Protein AF-A0A3A2ZQR2-F1 (afdb_monomer_lite)

Structure (mmCIF, N/CA/C/O backbone):
data_AF-A0A3A2ZQR2-F1
#
_entry.id   AF-A0A3A2ZQR2-F1
#
loop_
_atom_site.group_PDB
_atom_site.id
_atom_site.type_symbol
_atom_site.label_atom_id
_atom_site.label_alt_id
_atom_site.label_comp_id
_atom_site.label_asym_id
_atom_site.label_entity_id
_atom_site.label_seq_id
_atom_site.pdbx_PDB_ins_code
_atom_site.Cartn_x
_atom_site.Cartn_y
_atom_site.Cartn_z
_atom_site.occupancy
_atom_site.B_iso_or_equiv
_atom_site.auth_seq_id
_atom_site.auth_comp_id
_atom_site.auth_asym_id
_atom_site.auth_atom_id
_atom_site.pdbx_PDB_model_num
ATOM 1 N N . MET A 1 1 ? 90.011 0.267 -28.260 1.00 42.53 1 MET A N 1
ATOM 2 C CA . MET A 1 1 ? 89.488 1.631 -28.027 1.00 42.53 1 MET A CA 1
ATOM 3 C C . MET A 1 1 ? 88.584 1.974 -29.198 1.00 42.53 1 MET A C 1
ATOM 5 O O . MET A 1 1 ? 89.088 2.133 -30.299 1.00 42.53 1 MET A O 1
ATOM 9 N N . GLY A 1 2 ? 87.268 1.909 -28.986 1.00 39.66 2 GLY A N 1
ATOM 10 C CA . GLY A 1 2 ? 86.255 1.976 -30.043 1.00 39.66 2 GLY A CA 1
ATOM 11 C C . GLY A 1 2 ? 85.813 3.405 -30.356 1.00 39.66 2 GLY A C 1
ATOM 12 O O . GLY A 1 2 ? 85.573 4.205 -29.456 1.00 39.66 2 GLY A O 1
ATOM 13 N N . THR A 1 3 ? 85.717 3.701 -31.646 1.00 39.09 3 THR A N 1
ATOM 14 C CA . THR A 1 3 ? 85.244 4.950 -32.246 1.00 39.09 3 THR A CA 1
ATOM 15 C C . THR A 1 3 ? 83.715 5.020 -32.184 1.00 39.09 3 THR A C 1
ATOM 17 O O . THR A 1 3 ? 83.028 4.186 -32.766 1.00 39.09 3 THR A O 1
ATOM 20 N N . ILE A 1 4 ? 83.170 6.022 -31.489 1.00 42.59 4 ILE A N 1
ATOM 21 C CA . ILE A 1 4 ? 81.726 6.298 -31.430 1.00 42.59 4 ILE A CA 1
ATOM 22 C C . ILE A 1 4 ? 81.349 7.170 -32.634 1.00 42.59 4 ILE A C 1
ATOM 24 O O . ILE A 1 4 ? 81.718 8.344 -32.703 1.00 42.59 4 ILE A O 1
ATOM 28 N N . GLN A 1 5 ? 80.611 6.596 -33.586 1.00 44.62 5 GLN A N 1
ATOM 29 C CA . GLN A 1 5 ? 79.949 7.335 -34.661 1.00 44.62 5 GLN A CA 1
ATOM 30 C C . GLN A 1 5 ? 78.761 8.125 -34.092 1.00 44.62 5 GLN A C 1
ATOM 32 O O . GLN A 1 5 ? 77.849 7.562 -33.489 1.00 44.62 5 GLN A O 1
ATOM 37 N N . LYS A 1 6 ? 78.765 9.447 -34.294 1.00 42.38 6 LYS A N 1
ATOM 38 C CA . LYS A 1 6 ? 77.613 10.318 -34.036 1.00 42.38 6 LYS A CA 1
ATOM 39 C C . LYS A 1 6 ? 76.599 10.145 -35.170 1.00 42.38 6 LYS A C 1
ATOM 41 O O . LYS A 1 6 ? 76.825 10.630 -36.274 1.00 42.38 6 LYS A O 1
ATOM 46 N N . ASN A 1 7 ? 75.484 9.477 -34.885 1.00 41.28 7 ASN A N 1
ATOM 47 C CA . ASN A 1 7 ? 74.307 9.466 -35.752 1.00 41.28 7 ASN A CA 1
ATOM 48 C C . ASN A 1 7 ? 73.599 10.827 -35.673 1.00 41.28 7 ASN A C 1
ATOM 50 O O . ASN A 1 7 ? 72.905 11.116 -34.701 1.00 41.28 7 ASN A O 1
ATOM 54 N N . ASN A 1 8 ? 73.758 11.647 -36.712 1.00 45.03 8 ASN A N 1
ATOM 55 C CA . ASN A 1 8 ? 72.849 12.750 -37.014 1.00 45.03 8 ASN A CA 1
ATOM 56 C C . ASN A 1 8 ? 71.638 12.175 -37.762 1.00 45.03 8 ASN A C 1
ATOM 58 O O . ASN A 1 8 ? 71.732 11.897 -38.956 1.00 45.03 8 ASN A O 1
ATOM 62 N N . GLN A 1 9 ? 70.505 12.007 -37.077 1.00 44.41 9 GLN A N 1
ATOM 63 C CA . GLN A 1 9 ? 69.200 11.890 -37.734 1.00 44.41 9 GLN A CA 1
ATOM 64 C C . GLN A 1 9 ? 68.454 13.233 -37.651 1.00 44.41 9 GLN A C 1
ATOM 66 O O . GLN A 1 9 ? 68.530 13.900 -36.617 1.00 44.41 9 GLN A O 1
ATOM 71 N N . PRO A 1 10 ? 67.757 13.651 -38.723 1.00 43.09 10 PRO A N 1
ATOM 72 C CA . PRO A 1 10 ? 67.093 14.946 -38.795 1.00 43.09 10 PRO A CA 1
ATOM 73 C C . PRO A 1 10 ? 65.812 14.991 -37.951 1.00 43.09 10 PRO A C 1
ATOM 75 O O . PRO A 1 10 ? 65.065 14.022 -37.826 1.00 43.09 10 PRO A O 1
ATOM 78 N N . TYR A 1 11 ? 65.556 16.171 -37.395 1.00 40.41 11 TYR A N 1
ATOM 79 C CA . TYR A 1 11 ? 64.471 16.515 -36.479 1.00 40.41 11 TYR A CA 1
ATOM 80 C C . TYR A 1 11 ? 63.107 16.698 -37.181 1.00 40.41 11 TYR A C 1
ATOM 82 O O . TYR A 1 11 ? 62.387 17.644 -36.880 1.00 40.41 11 TYR A O 1
ATOM 90 N N . GLU A 1 12 ? 62.718 15.803 -38.094 1.00 44.50 12 GLU A N 1
ATOM 91 C CA . GLU A 1 12 ? 61.464 15.926 -38.872 1.00 44.50 12 GLU A CA 1
ATOM 92 C C . GLU A 1 12 ? 60.493 14.742 -38.711 1.00 44.50 12 GLU A C 1
ATOM 94 O O . GLU A 1 12 ? 59.732 14.407 -39.611 1.00 44.50 12 GLU A O 1
ATOM 99 N N . ALA A 1 13 ? 60.458 14.101 -37.540 1.00 45.84 13 ALA A N 1
ATOM 100 C CA . ALA A 1 13 ? 59.530 12.987 -37.287 1.00 45.84 13 ALA A CA 1
ATOM 101 C C . ALA A 1 13 ? 58.712 13.121 -35.988 1.00 45.84 13 ALA A C 1
ATOM 103 O O . ALA A 1 13 ? 58.392 12.122 -35.343 1.00 45.84 13 ALA A O 1
ATOM 104 N N . ARG A 1 14 ? 58.357 14.348 -35.572 1.00 44.03 14 ARG A N 1
ATOM 105 C CA . ARG A 1 14 ? 57.546 14.584 -34.353 1.00 44.03 14 ARG A CA 1
ATOM 106 C C . ARG A 1 14 ? 56.311 15.480 -34.503 1.00 44.03 14 ARG A C 1
ATOM 108 O O . ARG A 1 14 ? 55.767 15.905 -33.494 1.00 44.03 14 ARG A O 1
ATOM 115 N N . PHE A 1 15 ? 55.795 15.680 -35.718 1.00 43.12 15 PHE A N 1
ATOM 116 C CA . PHE A 1 15 ? 54.515 16.387 -35.923 1.00 43.12 15 PHE A CA 1
ATOM 117 C C . PHE A 1 15 ? 53.421 15.578 -36.643 1.00 43.12 15 PHE A C 1
ATOM 119 O O . PHE A 1 15 ? 52.370 16.116 -36.962 1.00 43.12 15 PHE A O 1
ATOM 126 N N . ALA A 1 16 ? 53.589 14.264 -36.819 1.00 43.34 16 ALA A N 1
ATOM 127 C CA . ALA A 1 16 ? 52.567 13.404 -37.436 1.00 43.34 16 ALA A CA 1
ATOM 128 C C . ALA A 1 16 ? 51.580 12.760 -36.436 1.00 43.34 16 ALA A C 1
ATOM 130 O O . ALA A 1 16 ? 50.915 11.778 -36.753 1.00 43.34 16 ALA A O 1
ATOM 131 N N . ARG A 1 17 ? 51.477 13.277 -35.208 1.00 49.81 17 ARG A N 1
ATOM 132 C CA . ARG A 1 17 ? 50.458 12.855 -34.237 1.00 49.81 17 ARG A CA 1
ATOM 133 C C . ARG A 1 17 ? 49.976 14.072 -33.468 1.00 49.81 17 ARG A C 1
ATOM 135 O O . ARG A 1 17 ? 50.559 14.380 -32.441 1.00 49.81 17 ARG A O 1
ATOM 142 N N . LEU A 1 18 ? 48.980 14.768 -34.017 1.00 51.19 18 LEU A N 1
ATOM 143 C CA . LEU A 1 18 ? 47.931 15.559 -33.338 1.00 51.19 18 LEU A CA 1
ATOM 144 C C . LEU A 1 18 ? 47.296 16.533 -34.344 1.00 51.19 18 LEU A C 1
ATOM 146 O O . LEU A 1 18 ? 47.368 17.748 -34.227 1.00 51.19 18 LEU A O 1
ATOM 150 N N . SER A 1 19 ? 46.668 15.973 -35.369 1.00 47.69 19 SER A N 1
ATOM 151 C CA . SER A 1 19 ? 45.710 16.685 -36.209 1.00 47.69 19 SER A CA 1
ATOM 152 C C . SER A 1 19 ? 44.743 15.635 -36.733 1.00 47.69 19 SER A C 1
ATOM 154 O O . SER A 1 19 ? 44.824 15.226 -37.890 1.00 47.69 19 SER A O 1
ATOM 156 N N . LYS A 1 20 ? 43.846 15.145 -35.865 1.00 51.12 20 LYS A N 1
ATOM 157 C CA . LYS A 1 20 ? 42.602 14.585 -36.401 1.00 51.12 20 LYS A CA 1
ATOM 158 C C . LYS A 1 20 ? 41.949 15.722 -37.189 1.00 51.12 20 LYS A C 1
ATOM 160 O O . LYS A 1 20 ? 41.825 16.818 -36.629 1.00 51.12 20 LYS A O 1
ATOM 165 N N . PRO A 1 21 ? 41.640 15.535 -38.479 1.00 48.31 21 PRO A N 1
ATOM 166 C CA . PRO A 1 21 ? 41.148 16.619 -39.304 1.00 48.31 21 PRO A CA 1
ATOM 167 C C . PRO A 1 21 ? 39.854 17.148 -38.682 1.00 48.31 21 PRO A C 1
ATOM 169 O O . PRO A 1 21 ? 38.983 16.389 -38.265 1.00 48.31 21 PRO A O 1
ATOM 172 N N . ARG A 1 22 ? 39.743 18.475 -38.586 1.00 52.16 22 ARG A N 1
ATOM 173 C CA . ARG A 1 22 ? 38.603 19.218 -38.016 1.00 52.16 22 ARG A CA 1
ATOM 174 C C . ARG A 1 22 ? 37.235 18.743 -38.548 1.00 52.16 22 ARG A C 1
ATOM 176 O O . ARG A 1 22 ? 36.228 18.897 -37.867 1.00 52.16 22 ARG A O 1
ATOM 183 N N . THR A 1 23 ? 37.220 18.121 -39.725 1.00 52.50 23 THR A N 1
ATOM 184 C CA . THR A 1 23 ? 36.068 17.487 -40.375 1.00 52.50 23 THR A CA 1
ATOM 185 C C . THR A 1 23 ? 35.617 16.172 -39.724 1.00 52.50 23 THR A C 1
ATOM 187 O O . THR A 1 23 ? 34.417 15.926 -39.658 1.00 52.50 23 THR A O 1
ATOM 190 N N . GLU A 1 24 ? 36.514 15.341 -39.185 1.00 54.28 24 GLU A N 1
ATOM 191 C CA . GLU A 1 24 ? 36.146 14.114 -38.445 1.00 54.28 24 GLU A CA 1
ATOM 192 C C . GLU A 1 24 ? 35.501 14.439 -37.092 1.00 54.28 24 GLU A C 1
ATOM 194 O O . GLU A 1 24 ? 34.566 13.772 -36.660 1.00 54.28 24 GLU A O 1
ATOM 199 N N . ILE A 1 25 ? 35.961 15.508 -36.435 1.00 58.19 25 ILE A N 1
ATOM 200 C CA . ILE A 1 25 ? 35.372 15.982 -35.176 1.00 58.19 25 ILE A CA 1
ATOM 201 C C . ILE A 1 25 ? 33.986 16.593 -35.439 1.00 58.19 25 ILE A C 1
ATOM 203 O O . ILE A 1 25 ? 33.036 16.272 -34.732 1.00 58.19 25 ILE A O 1
ATOM 207 N N . GLN A 1 26 ? 33.838 17.395 -36.501 1.00 55.84 26 GLN A N 1
ATOM 208 C CA . GLN A 1 26 ? 32.541 17.963 -36.893 1.00 55.84 26 GLN A CA 1
ATOM 209 C C . GLN A 1 26 ? 31.517 16.909 -37.328 1.00 55.84 26 GLN A C 1
ATOM 211 O O . GLN A 1 26 ? 30.343 17.030 -36.991 1.00 55.84 26 GLN A O 1
ATOM 216 N N . THR A 1 27 ? 31.934 15.874 -38.060 1.00 62.31 27 THR A N 1
ATOM 217 C CA . THR A 1 27 ? 31.031 14.788 -38.484 1.00 62.31 27 THR A CA 1
ATOM 218 C C . THR A 1 27 ? 30.617 13.899 -37.313 1.00 62.31 27 THR A C 1
ATOM 220 O O . THR A 1 27 ? 29.453 13.517 -37.228 1.00 62.31 27 THR A O 1
ATOM 223 N N . PHE A 1 28 ? 31.517 13.635 -36.361 1.00 63.53 28 PHE A N 1
ATOM 224 C CA . PHE A 1 28 ? 31.184 12.913 -35.132 1.00 63.53 28 PHE A CA 1
ATOM 225 C C . PHE A 1 28 ? 30.202 13.691 -34.240 1.00 63.53 28 PHE A C 1
ATOM 227 O O . PHE A 1 28 ? 29.231 13.120 -33.744 1.00 63.53 28 PHE A O 1
ATOM 234 N N . GLU A 1 29 ? 30.416 14.998 -34.060 1.00 64.62 29 GLU A N 1
ATOM 235 C CA . GLU A 1 29 ? 29.492 15.856 -33.309 1.00 64.62 29 GLU A CA 1
ATOM 236 C C . GLU A 1 29 ? 28.127 15.971 -33.996 1.00 64.62 29 GLU A C 1
ATOM 238 O O . GLU A 1 29 ? 27.101 15.875 -33.325 1.00 64.62 29 GLU A O 1
ATOM 243 N N . TYR A 1 30 ? 28.096 16.097 -35.324 1.00 70.00 30 TYR A N 1
ATOM 244 C CA . TYR A 1 30 ? 26.855 16.138 -36.096 1.00 70.00 30 TYR A CA 1
ATOM 245 C C . TYR A 1 30 ? 26.063 14.827 -36.001 1.00 70.00 30 TYR A C 1
ATOM 247 O O . TYR A 1 30 ? 24.870 14.857 -35.701 1.00 70.00 30 TYR A O 1
ATOM 255 N N . ASN A 1 31 ? 26.725 13.677 -36.167 1.00 70.88 31 ASN A N 1
ATOM 256 C CA . ASN A 1 31 ? 26.079 12.368 -36.041 1.00 70.88 31 ASN A CA 1
ATOM 257 C C . ASN A 1 31 ? 25.501 12.175 -34.634 1.00 70.88 31 ASN A C 1
ATOM 259 O O . ASN A 1 31 ? 24.329 11.831 -34.494 1.00 70.88 31 ASN A O 1
ATOM 263 N N . ARG A 1 32 ? 26.263 12.518 -33.589 1.00 74.06 32 ARG A N 1
ATOM 264 C CA . ARG A 1 32 ? 25.797 12.440 -32.198 1.00 74.06 32 ARG A CA 1
ATOM 265 C C . ARG A 1 32 ? 24.601 13.356 -31.921 1.00 74.06 32 ARG A C 1
ATOM 267 O O . ARG A 1 32 ? 23.683 12.963 -31.206 1.00 74.06 32 ARG A O 1
ATOM 274 N N . LEU A 1 33 ? 24.599 14.574 -32.464 1.00 77.88 33 LEU A N 1
ATOM 275 C CA . LEU A 1 33 ? 23.4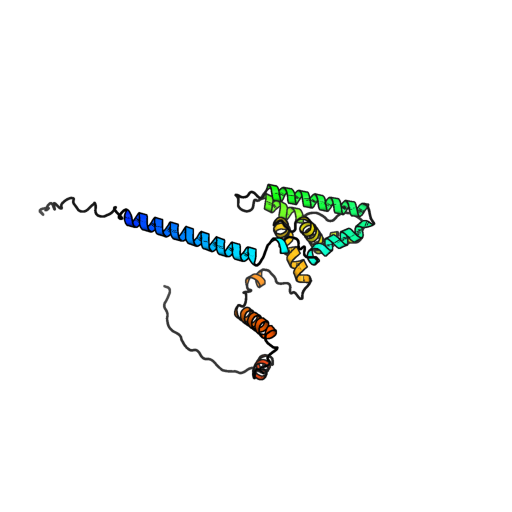66 15.494 -32.329 1.00 77.88 33 LEU A CA 1
ATOM 276 C C . LEU A 1 33 ? 22.229 14.969 -33.068 1.00 77.88 33 LEU A C 1
ATOM 278 O O . LEU A 1 33 ? 21.137 15.013 -32.505 1.00 77.88 33 LEU A O 1
ATOM 282 N N . SER A 1 34 ? 22.404 14.401 -34.266 1.00 75.31 34 SER A N 1
ATOM 283 C CA . SER A 1 34 ? 21.308 13.798 -35.032 1.00 75.31 34 SER A CA 1
ATOM 284 C C . SER A 1 34 ? 20.714 12.567 -34.335 1.00 75.31 34 SER A C 1
ATOM 286 O O . SER A 1 34 ? 19.497 12.423 -34.279 1.00 75.31 34 SER A O 1
ATOM 288 N N . GLU A 1 35 ? 21.540 11.727 -33.706 1.00 83.50 35 GLU A N 1
ATOM 289 C CA . GLU A 1 35 ? 21.082 10.584 -32.909 1.00 83.50 35 GLU A CA 1
ATOM 290 C C . GLU A 1 35 ? 20.286 11.032 -31.678 1.00 83.50 35 GLU A C 1
ATOM 292 O O . GLU A 1 35 ? 19.243 10.454 -31.376 1.00 83.50 35 GLU A O 1
ATOM 297 N N . ILE A 1 36 ? 20.735 12.083 -30.980 1.00 88.81 36 ILE A N 1
ATOM 298 C CA . ILE A 1 36 ? 20.008 12.652 -29.833 1.00 88.81 36 ILE A CA 1
ATOM 299 C C . ILE A 1 36 ? 18.666 13.235 -30.279 1.00 88.81 36 ILE A C 1
ATOM 301 O O . ILE A 1 36 ? 17.659 13.061 -29.584 1.00 88.81 36 ILE A O 1
ATOM 305 N N . GLU A 1 37 ? 18.637 13.924 -31.418 1.00 90.31 37 GLU A N 1
ATOM 306 C CA . GLU A 1 37 ? 17.421 14.521 -31.960 1.00 90.31 37 GLU A CA 1
ATOM 307 C C . GLU A 1 37 ? 16.409 13.444 -32.366 1.00 90.31 37 GLU A C 1
ATOM 309 O O . GLU A 1 37 ? 15.276 13.468 -31.878 1.00 90.31 37 GLU A O 1
ATOM 314 N N . VAL A 1 38 ? 16.833 12.451 -33.153 1.00 90.62 38 VAL A N 1
ATOM 315 C CA . VAL A 1 38 ? 15.990 11.315 -33.558 1.00 90.62 38 VAL A CA 1
ATOM 316 C C . VAL A 1 38 ? 15.507 10.539 -32.332 1.00 90.62 38 VAL A C 1
ATOM 318 O O . VAL A 1 38 ? 14.308 10.310 -32.187 1.00 90.62 38 VAL A O 1
ATOM 321 N N . ALA A 1 39 ? 16.390 10.205 -31.386 1.00 90.69 39 ALA A N 1
ATOM 322 C CA . ALA A 1 39 ? 15.996 9.499 -30.166 1.00 90.69 39 ALA A CA 1
ATOM 323 C C . ALA A 1 39 ? 14.989 10.303 -29.325 1.00 90.69 39 ALA A C 1
ATOM 325 O O . ALA A 1 39 ? 14.056 9.737 -28.750 1.00 90.69 39 ALA A O 1
ATOM 326 N N . THR A 1 40 ? 15.142 11.628 -29.257 1.00 91.56 40 THR A N 1
ATOM 327 C CA . THR A 1 40 ? 14.209 12.503 -28.534 1.00 91.56 40 THR A CA 1
ATOM 328 C C . THR A 1 40 ? 12.848 12.559 -29.223 1.00 91.56 40 THR A C 1
ATOM 330 O O . THR A 1 40 ? 11.823 12.507 -28.533 1.00 91.56 40 THR A O 1
ATOM 333 N N . GLN A 1 41 ? 12.830 12.633 -30.556 1.00 92.75 41 GLN A N 1
ATOM 334 C CA . GLN A 1 41 ? 11.610 12.625 -31.362 1.00 92.75 41 GLN A CA 1
ATOM 335 C C . GLN A 1 41 ? 10.865 11.293 -31.231 1.00 92.75 41 GLN A C 1
ATOM 337 O O . GLN A 1 41 ? 9.684 11.300 -30.882 1.00 92.75 41 GLN A O 1
ATOM 342 N N . GLU A 1 42 ? 11.555 10.164 -31.401 1.00 94.31 42 GLU A N 1
ATOM 343 C CA . GLU A 1 42 ? 10.970 8.826 -31.254 1.00 94.31 42 GLU A CA 1
ATOM 344 C C . GLU A 1 42 ? 10.440 8.597 -29.836 1.00 94.31 42 GLU A C 1
ATOM 346 O O . GLU A 1 42 ? 9.300 8.163 -29.649 1.00 94.31 42 GLU A O 1
ATOM 351 N N . ARG A 1 43 ? 11.203 8.995 -28.807 1.00 93.38 43 ARG A N 1
ATOM 352 C CA . ARG A 1 43 ? 10.729 8.964 -27.416 1.00 93.38 43 ARG A CA 1
ATOM 353 C C . ARG A 1 43 ? 9.434 9.755 -27.257 1.00 93.38 43 ARG A C 1
ATOM 355 O O . ARG A 1 43 ? 8.497 9.279 -26.618 1.00 93.38 43 ARG A O 1
ATOM 362 N N . HIS A 1 44 ? 9.370 10.964 -27.811 1.00 95.19 44 HIS A N 1
ATOM 363 C CA . HIS A 1 44 ? 8.175 11.796 -27.712 1.00 95.19 44 HIS A CA 1
ATOM 364 C C . HIS A 1 44 ? 6.987 11.186 -28.471 1.00 95.19 44 HIS A C 1
ATOM 366 O O . HIS A 1 44 ? 5.867 11.193 -27.956 1.00 95.19 44 HIS A O 1
ATOM 372 N N . ALA A 1 45 ? 7.223 10.605 -29.649 1.00 94.69 45 ALA A N 1
ATOM 373 C CA . ALA A 1 45 ? 6.205 9.917 -30.436 1.00 94.69 45 ALA A CA 1
ATOM 374 C C . ALA A 1 45 ? 5.617 8.716 -29.677 1.00 94.69 45 ALA A C 1
ATOM 376 O O . ALA A 1 45 ? 4.392 8.587 -29.581 1.00 94.69 45 ALA A O 1
ATOM 377 N N . VAL A 1 46 ? 6.472 7.889 -29.068 1.00 93.94 46 VAL A N 1
ATOM 378 C CA . VAL A 1 46 ? 6.051 6.753 -28.234 1.00 93.94 46 VAL A CA 1
ATOM 379 C C . VAL A 1 46 ? 5.261 7.226 -27.014 1.00 93.94 46 VAL A C 1
ATOM 381 O O . VAL A 1 46 ? 4.178 6.700 -26.764 1.00 93.94 46 VAL A O 1
ATOM 384 N N . LEU A 1 47 ? 5.736 8.246 -26.289 1.00 91.75 47 LEU A N 1
ATOM 385 C CA . LEU A 1 47 ? 5.022 8.796 -25.127 1.00 91.75 47 LEU A CA 1
ATOM 386 C C . LEU A 1 47 ? 3.641 9.338 -25.506 1.00 91.75 47 LEU A C 1
ATOM 388 O O . LEU A 1 47 ? 2.659 9.067 -24.819 1.00 91.75 47 LEU A O 1
ATOM 392 N N . LYS A 1 48 ? 3.540 10.050 -26.632 1.00 92.88 48 LYS A N 1
ATOM 393 C CA . LYS A 1 48 ? 2.263 10.569 -27.132 1.00 92.88 48 LYS A CA 1
ATOM 394 C C . LYS A 1 48 ? 1.308 9.443 -27.534 1.00 92.88 48 LYS A C 1
ATOM 396 O O . LYS A 1 48 ? 0.108 9.549 -27.292 1.00 92.88 48 LYS A O 1
ATOM 401 N N . LYS A 1 49 ? 1.823 8.364 -28.133 1.00 93.12 49 LYS A N 1
ATOM 402 C CA . LYS A 1 49 ? 1.031 7.172 -28.471 1.00 93.12 49 LYS A CA 1
ATOM 403 C C .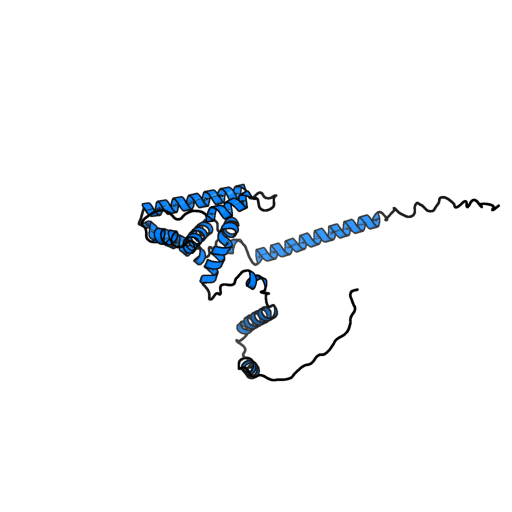 LYS A 1 49 ? 0.539 6.451 -27.214 1.00 93.12 49 LYS A C 1
ATOM 405 O O . LYS A 1 49 ? -0.621 6.054 -27.177 1.00 93.12 49 LYS A O 1
ATOM 410 N N . LEU A 1 50 ? 1.389 6.320 -26.195 1.00 90.25 50 LEU A N 1
ATOM 411 C CA . LEU A 1 50 ? 1.017 5.733 -24.906 1.00 90.25 50 LEU A CA 1
ATOM 412 C C . LEU A 1 50 ? -0.077 6.546 -24.215 1.00 90.25 50 LEU A C 1
ATOM 414 O O . LEU A 1 50 ? -1.102 5.971 -23.874 1.00 90.25 50 LEU A O 1
ATOM 418 N N . GLU A 1 51 ? 0.085 7.864 -24.087 1.00 89.44 51 GLU A N 1
ATOM 419 C CA . GLU A 1 51 ? -0.929 8.724 -23.455 1.00 89.44 51 GLU A CA 1
ATOM 420 C C . GLU A 1 51 ? -2.252 8.722 -24.234 1.00 89.44 51 GLU A C 1
ATOM 422 O O . GLU A 1 51 ? -3.324 8.768 -23.644 1.00 89.44 51 GLU A O 1
ATOM 427 N N . LYS A 1 52 ? -2.200 8.621 -25.570 1.00 90.38 52 LYS A N 1
ATOM 428 C CA . LYS A 1 52 ? -3.407 8.492 -26.396 1.00 90.38 52 LYS A CA 1
ATOM 429 C C . LYS A 1 52 ? -4.143 7.170 -26.151 1.00 90.38 52 LYS A C 1
ATOM 431 O O . LYS A 1 52 ? -5.369 7.167 -26.139 1.00 90.38 52 LYS A O 1
ATOM 436 N N . ASN A 1 53 ? -3.412 6.062 -26.026 1.00 89.62 53 ASN A N 1
ATOM 437 C CA . ASN A 1 53 ? -3.997 4.728 -25.859 1.00 89.62 53 ASN A CA 1
ATOM 438 C C . ASN A 1 53 ? -4.410 4.439 -24.409 1.00 89.62 53 ASN A C 1
ATOM 440 O O . ASN A 1 53 ? -5.318 3.649 -24.181 1.00 89.62 53 ASN A O 1
ATOM 444 N N . PHE A 1 54 ? -3.733 5.063 -23.446 1.00 84.62 54 PHE A N 1
ATOM 445 C CA . PHE A 1 54 ? -3.941 4.878 -22.014 1.00 84.62 54 PHE A CA 1
ATOM 446 C C . PHE A 1 54 ? -3.999 6.249 -21.332 1.00 84.62 54 PHE A C 1
ATOM 448 O O . PHE A 1 54 ? -3.075 6.611 -20.596 1.00 84.62 54 PHE A O 1
ATOM 455 N N . PRO A 1 55 ? -5.053 7.041 -21.598 1.00 82.06 55 PRO A N 1
ATOM 456 C CA . PRO A 1 55 ? -5.166 8.383 -21.051 1.00 82.06 55 PRO A CA 1
ATOM 457 C C . PRO A 1 55 ? -5.191 8.313 -19.529 1.00 82.06 55 PRO A C 1
ATOM 459 O O . PRO A 1 55 ? -6.074 7.689 -18.931 1.00 82.06 55 PRO A O 1
ATOM 462 N N . GLN A 1 56 ? -4.252 9.000 -18.877 1.00 71.19 56 GLN A N 1
ATOM 463 C CA . GLN A 1 56 ? -4.177 8.971 -17.414 1.00 71.19 56 GLN A CA 1
ATOM 464 C C . GLN A 1 56 ? -5.484 9.466 -16.796 1.00 71.19 56 GLN A C 1
ATOM 466 O O . GLN A 1 56 ? -5.928 8.939 -15.786 1.00 71.19 56 GLN A O 1
ATOM 471 N N . THR A 1 57 ? -6.152 10.427 -17.436 1.00 70.88 57 THR A N 1
ATOM 472 C CA . THR A 1 57 ? -7.403 11.023 -16.944 1.00 70.88 57 THR A CA 1
ATOM 473 C C . THR A 1 57 ? -8.538 10.024 -16.679 1.00 70.88 57 THR A C 1
ATOM 475 O O . THR A 1 57 ? -9.326 10.265 -15.762 1.00 70.88 57 THR A O 1
ATOM 478 N N . GLU A 1 58 ? -8.594 8.897 -17.397 1.00 69.00 58 GLU A N 1
ATOM 479 C CA . GLU A 1 58 ? -9.632 7.871 -17.214 1.00 69.00 58 GLU A CA 1
ATOM 480 C C . GLU A 1 58 ? -9.356 6.989 -15.987 1.00 69.00 58 GLU A C 1
ATOM 482 O O . GLU A 1 58 ? -10.259 6.726 -15.192 1.00 69.00 58 GLU A O 1
ATOM 487 N N . SER A 1 59 ? -8.097 6.607 -15.751 1.00 66.50 59 SER A N 1
ATOM 488 C CA . SER A 1 59 ? -7.716 5.798 -14.582 1.00 66.50 59 SER A CA 1
ATOM 489 C C . SER A 1 59 ? -7.509 6.634 -13.311 1.00 66.50 59 SER A C 1
ATOM 491 O O . SER A 1 59 ? -7.733 6.154 -12.198 1.00 66.50 59 SER A O 1
ATOM 493 N N . HIS A 1 60 ? -7.156 7.915 -13.454 1.00 66.19 60 HIS A N 1
ATOM 494 C CA . HIS A 1 60 ? -6.712 8.807 -12.375 1.00 66.19 60 HIS A CA 1
ATOM 495 C C . HIS A 1 60 ? -7.808 9.188 -11.360 1.00 66.19 60 HIS A C 1
ATOM 497 O O . HIS A 1 60 ? -7.508 9.693 -10.267 1.00 66.19 60 HIS A O 1
ATOM 503 N N . ASN A 1 61 ? -9.080 8.951 -11.694 1.00 70.38 61 ASN A N 1
ATOM 504 C CA . ASN A 1 61 ? -10.222 9.121 -10.786 1.00 70.38 61 ASN A CA 1
ATOM 505 C C . ASN A 1 61 ? -10.748 7.795 -10.210 1.00 70.38 61 ASN A C 1
ATOM 507 O O . ASN A 1 61 ? -11.573 7.827 -9.297 1.00 70.38 61 ASN A O 1
ATOM 511 N N . SER A 1 62 ? -10.289 6.649 -10.718 1.00 85.00 62 SER A N 1
ATOM 512 C CA . SER A 1 62 ? -10.731 5.349 -10.221 1.00 85.00 62 SER A CA 1
ATOM 513 C C . SER A 1 62 ? -10.034 5.029 -8.896 1.00 85.00 62 SER A C 1
ATOM 515 O O . SER A 1 62 ? -8.812 5.092 -8.774 1.00 85.00 62 SER A O 1
ATOM 517 N N . ILE A 1 63 ? -10.829 4.739 -7.871 1.00 90.44 63 ILE A N 1
ATOM 518 C CA . ILE A 1 63 ? -10.345 4.270 -6.573 1.00 90.44 63 ILE A CA 1
ATOM 519 C C . ILE A 1 63 ? -10.733 2.804 -6.478 1.00 90.44 63 ILE A C 1
ATOM 521 O O . ILE A 1 63 ? -11.910 2.484 -6.629 1.00 90.44 63 ILE A O 1
ATOM 525 N N . ASP A 1 64 ? -9.773 1.929 -6.185 1.00 92.56 64 ASP A N 1
ATOM 526 C CA . ASP A 1 64 ? -10.076 0.517 -5.968 1.00 92.56 64 ASP A CA 1
ATOM 527 C C . ASP A 1 64 ? -10.947 0.351 -4.713 1.00 92.56 64 ASP A C 1
ATOM 529 O O . ASP A 1 64 ? -10.521 0.643 -3.587 1.00 92.56 64 ASP A O 1
A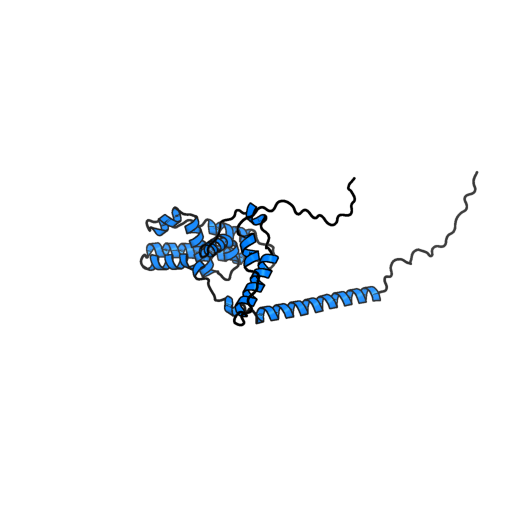TOM 533 N N . GLU A 1 65 ? -12.182 -0.112 -4.912 1.00 93.06 65 GLU A N 1
ATOM 534 C CA . GLU A 1 65 ? -13.168 -0.290 -3.847 1.00 93.06 65 GLU A CA 1
ATOM 535 C C . GLU A 1 65 ? -12.702 -1.277 -2.773 1.00 93.06 65 GLU A C 1
ATOM 537 O O . GLU A 1 65 ? -12.980 -1.071 -1.586 1.00 93.06 65 GLU A O 1
ATOM 542 N N . HIS A 1 66 ? -11.943 -2.307 -3.156 1.00 92.81 66 HIS A N 1
ATOM 543 C CA . HIS A 1 66 ? -11.433 -3.303 -2.218 1.00 92.81 66 HIS A CA 1
ATOM 544 C C . HIS A 1 66 ? -10.399 -2.698 -1.270 1.00 92.81 66 HIS A C 1
ATOM 546 O O . HIS A 1 66 ? -10.375 -3.036 -0.085 1.00 92.81 66 HIS A O 1
ATOM 552 N N . LEU A 1 67 ? -9.589 -1.755 -1.757 1.00 95.69 67 LEU A N 1
ATOM 553 C CA . LEU A 1 67 ? -8.557 -1.107 -0.949 1.00 95.69 67 LEU A CA 1
ATOM 554 C C . LEU A 1 67 ? -9.139 -0.093 0.041 1.00 95.69 67 LEU A C 1
ATOM 556 O O . LEU A 1 67 ? -8.590 0.103 1.125 1.00 95.69 67 LEU A O 1
ATOM 560 N N . VAL A 1 68 ? -10.278 0.528 -0.276 1.00 96.44 68 VAL A N 1
ATOM 561 C CA . VAL A 1 68 ? -10.933 1.513 0.610 1.00 96.44 68 VAL A CA 1
ATOM 562 C C . VAL A 1 68 ? -12.002 0.920 1.526 1.00 96.44 68 VAL A C 1
ATOM 564 O O . VAL A 1 68 ? -12.537 1.626 2.387 1.00 96.44 68 VAL A O 1
ATOM 567 N N . LYS A 1 69 ? -12.326 -0.365 1.360 1.00 95.38 69 LYS A N 1
ATOM 568 C CA . LYS A 1 69 ? -13.375 -1.050 2.120 1.00 95.38 69 LYS A CA 1
ATOM 569 C C . LYS A 1 69 ? -13.170 -0.973 3.645 1.00 95.38 69 LYS A C 1
ATOM 571 O O . LYS A 1 69 ? -14.108 -0.504 4.295 1.00 95.38 69 LYS A O 1
ATOM 576 N N . PRO A 1 70 ? -11.990 -1.293 4.226 1.00 95.88 70 PRO A N 1
ATOM 577 C CA . PRO A 1 70 ? -11.788 -1.201 5.678 1.00 95.88 70 PRO A CA 1
ATOM 578 C C . PRO A 1 70 ? -12.070 0.193 6.253 1.00 95.88 70 PRO A C 1
ATOM 580 O O . PRO A 1 70 ? -12.742 0.329 7.277 1.00 95.88 70 PRO A O 1
ATOM 583 N N . TRP A 1 71 ? -11.608 1.248 5.574 1.00 95.88 71 TRP A N 1
ATOM 584 C CA . TRP A 1 71 ? -11.880 2.627 5.980 1.00 95.88 71 TRP A CA 1
ATOM 585 C C . TRP A 1 71 ? -13.375 2.960 5.915 1.00 95.88 71 TRP A C 1
ATOM 587 O O . TRP A 1 71 ? -13.944 3.501 6.865 1.00 95.88 71 TRP A O 1
ATOM 597 N N . ASN A 1 72 ? -14.030 2.611 4.806 1.00 95.31 72 ASN A N 1
ATOM 598 C CA . ASN A 1 72 ? -15.446 2.905 4.606 1.00 95.31 72 ASN A CA 1
ATOM 599 C C . ASN A 1 72 ? -16.337 2.187 5.631 1.00 95.31 72 ASN A C 1
ATOM 601 O O . ASN A 1 72 ? -17.309 2.774 6.109 1.00 95.31 72 ASN A O 1
ATOM 605 N N . GLU A 1 73 ? -16.027 0.935 5.969 1.00 94.25 73 GLU A N 1
ATOM 606 C CA . GLU A 1 73 ? -16.757 0.159 6.978 1.00 94.25 73 GLU A CA 1
ATOM 607 C C . GLU A 1 73 ? -16.594 0.755 8.374 1.00 94.25 73 GLU A C 1
ATOM 609 O O . GLU A 1 73 ? -17.597 1.000 9.047 1.00 94.25 73 GLU A O 1
ATOM 614 N N . ALA A 1 74 ? -15.368 1.106 8.769 1.00 92.69 74 ALA A N 1
ATOM 615 C CA . ALA A 1 74 ? -15.126 1.808 10.026 1.00 92.69 74 ALA A CA 1
ATOM 616 C C . ALA A 1 74 ? -15.911 3.129 10.086 1.00 92.69 74 ALA A C 1
ATOM 618 O O . ALA A 1 74 ? -16.645 3.375 11.043 1.00 92.69 74 ALA A O 1
ATOM 619 N N . CYS A 1 75 ? -15.848 3.957 9.036 1.00 92.31 75 CYS A N 1
ATOM 620 C CA . CYS A 1 75 ? -16.625 5.194 8.976 1.00 92.31 75 CYS A CA 1
ATOM 621 C C . CYS A 1 75 ? -18.134 4.951 9.091 1.00 92.31 75 CYS A C 1
ATOM 623 O O . CYS A 1 75 ? -18.814 5.745 9.734 1.00 92.31 75 CYS A O 1
ATOM 625 N N . LYS A 1 76 ? -18.677 3.888 8.483 1.00 92.31 76 LYS A N 1
ATOM 626 C CA . LYS A 1 76 ? -20.103 3.541 8.612 1.00 92.31 76 LYS A CA 1
ATOM 627 C C . LYS A 1 76 ? -20.467 3.200 10.057 1.00 92.31 76 LYS A C 1
ATOM 629 O O . LYS A 1 76 ? -21.478 3.703 10.537 1.00 92.31 76 LYS A O 1
ATOM 634 N N . ILE A 1 77 ? -19.642 2.408 10.737 1.00 89.69 77 ILE A N 1
ATOM 635 C CA . ILE A 1 77 ? -19.891 1.954 12.113 1.00 89.69 77 ILE A CA 1
ATOM 636 C C . ILE A 1 77 ? -19.825 3.125 13.100 1.00 89.69 77 ILE A C 1
ATOM 638 O O . ILE A 1 77 ? -20.670 3.249 13.980 1.00 89.69 77 ILE A O 1
ATOM 642 N N . PHE A 1 78 ? -18.886 4.050 12.907 1.00 88.75 78 PHE A N 1
ATOM 643 C CA . PHE A 1 78 ? -18.702 5.182 13.816 1.00 88.75 78 PHE A CA 1
ATOM 644 C C . PHE A 1 78 ? -19.584 6.401 13.512 1.00 88.75 78 PHE A C 1
ATOM 646 O O . PHE A 1 78 ? -19.524 7.388 14.237 1.00 88.75 78 PHE A O 1
ATOM 653 N N . LYS A 1 79 ? -20.458 6.357 12.495 1.00 85.12 79 LYS A N 1
ATOM 654 C CA . LYS A 1 79 ? -21.439 7.438 12.254 1.00 85.12 79 LYS A CA 1
ATOM 655 C C . LYS A 1 79 ? -22.394 7.645 13.430 1.00 85.12 79 LYS A C 1
ATOM 657 O O . LYS A 1 79 ? -22.869 8.760 13.632 1.00 85.12 79 LYS A O 1
ATOM 662 N N . THR A 1 80 ? -22.689 6.586 14.175 1.00 83.12 80 THR A N 1
ATOM 663 C CA . THR A 1 80 ? -23.636 6.605 15.296 1.00 83.12 80 THR A CA 1
ATOM 664 C C . THR A 1 80 ? -22.975 6.904 16.641 1.00 83.12 80 THR A C 1
ATOM 666 O O . THR A 1 80 ? -23.673 7.279 17.578 1.00 83.12 80 THR A O 1
ATOM 669 N N . ASP A 1 81 ? -21.647 6.791 16.742 1.00 85.62 81 ASP A N 1
ATOM 670 C CA . ASP A 1 81 ? -20.885 7.021 17.972 1.00 85.62 81 ASP A CA 1
ATOM 671 C C . ASP A 1 81 ? -19.951 8.231 17.823 1.00 85.62 81 ASP A C 1
ATOM 673 O O . ASP A 1 81 ? -18.901 8.169 17.180 1.00 85.62 81 ASP A O 1
ATOM 677 N N . LYS A 1 82 ? -20.324 9.346 18.466 1.00 83.12 82 LYS A N 1
ATOM 678 C CA . LYS A 1 82 ? -19.550 10.596 18.435 1.00 83.12 82 LYS A CA 1
ATOM 679 C C . LYS A 1 82 ? -18.132 10.441 18.985 1.00 83.12 82 LYS A C 1
ATOM 681 O O . LYS A 1 82 ? -17.235 11.106 18.468 1.00 83.12 82 LYS A O 1
ATOM 686 N N . GLN A 1 83 ? -17.929 9.625 20.020 1.00 83.81 83 GLN A N 1
ATOM 687 C CA . GLN A 1 83 ? -16.616 9.492 20.652 1.00 83.81 83 GLN A CA 1
ATOM 688 C C . GLN A 1 83 ? -15.663 8.739 19.725 1.00 83.81 83 GLN A C 1
ATOM 690 O O . GLN A 1 83 ? -14.566 9.218 19.440 1.00 83.81 83 GLN A O 1
ATOM 695 N N . SER A 1 84 ? -16.116 7.615 19.173 1.00 86.06 84 SER A N 1
ATOM 696 C CA . SER A 1 84 ? -15.307 6.835 18.237 1.00 86.06 84 SER A CA 1
ATOM 697 C C . SER A 1 84 ? -15.080 7.553 16.897 1.00 86.06 84 SER A C 1
ATOM 699 O O . SER A 1 84 ? -14.018 7.409 16.284 1.00 86.06 84 SER A O 1
ATOM 701 N N . ALA A 1 85 ? -16.029 8.388 16.457 1.00 87.94 85 ALA A N 1
ATOM 702 C CA . ALA A 1 85 ? -15.841 9.257 15.295 1.00 87.94 85 ALA A CA 1
ATOM 703 C C . ALA A 1 85 ? -14.713 10.286 15.497 1.00 87.94 85 ALA A C 1
ATOM 705 O O . ALA A 1 85 ? -14.005 10.607 14.540 1.00 87.94 85 ALA A O 1
ATOM 706 N N . GLU A 1 86 ? -14.518 10.794 16.720 1.00 90.25 86 GLU A N 1
ATOM 707 C CA . GLU A 1 86 ? -13.410 11.708 17.013 1.00 90.25 86 GLU A CA 1
ATOM 708 C C . GLU A 1 86 ? -12.057 11.005 16.895 1.00 90.25 86 GLU A C 1
ATOM 710 O O . GLU A 1 86 ? -11.157 11.538 16.248 1.00 90.25 86 GLU A O 1
ATOM 715 N N . SER A 1 87 ? -11.943 9.772 17.396 1.00 91.12 87 SER A N 1
ATOM 716 C CA . SER A 1 87 ? -10.722 8.972 17.241 1.00 91.12 87 SER A CA 1
ATOM 717 C C . SER A 1 87 ? -10.360 8.752 15.768 1.00 91.12 87 SER A C 1
ATOM 719 O O . SER A 1 87 ? -9.195 8.872 15.390 1.00 91.12 87 SER A O 1
ATOM 721 N N . LEU A 1 88 ? -11.348 8.503 14.898 1.00 92.06 88 LEU A N 1
ATOM 722 C CA . LEU A 1 88 ? -11.103 8.420 13.454 1.00 92.06 88 LEU A CA 1
ATOM 723 C C . LEU A 1 88 ? -10.593 9.736 12.858 1.00 92.06 88 LEU A C 1
ATOM 725 O O . LEU A 1 88 ? -9.701 9.723 12.002 1.00 92.06 88 LEU A O 1
ATOM 729 N N . ARG A 1 89 ? -11.160 10.871 13.280 1.00 92.38 89 ARG A N 1
ATOM 730 C CA . ARG A 1 89 ? -10.705 12.195 12.833 1.00 92.38 89 ARG A CA 1
ATOM 731 C C . ARG A 1 89 ? -9.272 12.458 13.269 1.00 92.38 89 ARG A C 1
ATOM 733 O O . ARG A 1 89 ? -8.494 12.974 12.468 1.00 92.38 89 ARG A O 1
ATOM 740 N N . GLU A 1 90 ? -8.920 12.083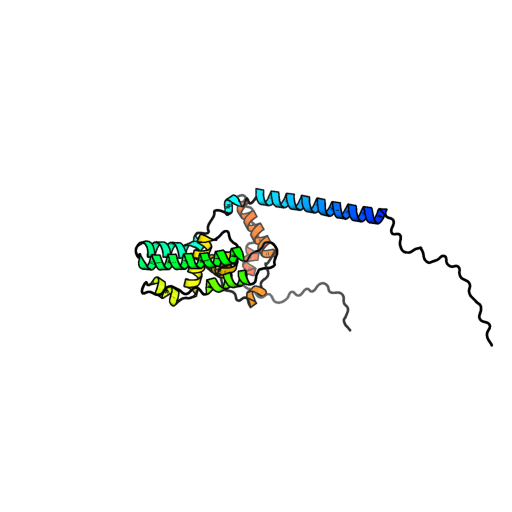 14.492 1.00 93.88 90 GLU A N 1
ATOM 741 C CA . GLU A 1 90 ? -7.564 12.209 15.020 1.00 93.88 90 GLU A CA 1
ATOM 742 C C . GLU A 1 90 ? -6.565 11.382 14.206 1.00 93.88 90 GLU A C 1
ATOM 744 O O . GLU A 1 90 ? -5.593 11.940 13.698 1.00 93.88 90 GLU A O 1
ATOM 749 N N . ILE A 1 91 ? -6.848 10.098 13.957 1.00 94.50 91 ILE A N 1
ATOM 750 C CA . ILE A 1 91 ? -6.008 9.252 13.089 1.00 94.50 91 ILE A CA 1
ATOM 751 C C . ILE A 1 91 ? -5.842 9.895 11.708 1.00 94.50 91 ILE A C 1
ATOM 753 O O . ILE A 1 91 ? -4.734 10.003 11.183 1.00 94.50 91 ILE A O 1
ATOM 757 N N . SER A 1 92 ? -6.942 10.375 11.125 1.00 94.88 92 SER A N 1
ATOM 758 C CA . SER A 1 92 ? -6.940 10.988 9.797 1.00 94.88 92 SER A CA 1
ATOM 759 C C . SER A 1 92 ? -6.080 12.257 9.724 1.00 94.88 92 SER A C 1
ATOM 761 O O . SER A 1 92 ? -5.420 12.489 8.705 1.00 94.88 92 SER A O 1
ATOM 763 N N . LYS A 1 93 ? -6.076 13.069 10.792 1.00 96.12 93 LYS A N 1
ATOM 764 C CA . LYS A 1 93 ? -5.209 14.251 10.940 1.00 96.12 93 LYS A CA 1
ATOM 765 C C . LYS A 1 93 ? -3.748 13.848 11.124 1.00 96.12 93 LYS A C 1
ATOM 767 O O . LYS A 1 93 ? -2.866 14.449 10.514 1.00 96.12 93 LYS A O 1
ATOM 772 N N . THR A 1 94 ? -3.485 12.808 11.908 1.00 96.38 94 THR A N 1
ATOM 773 C CA . THR A 1 94 ? -2.133 12.278 12.111 1.00 96.38 94 THR A CA 1
ATOM 774 C C . THR A 1 94 ? -1.532 11.793 10.792 1.00 96.38 94 THR A C 1
ATOM 776 O O . THR A 1 94 ? -0.430 12.214 10.439 1.00 96.38 94 THR A O 1
ATOM 779 N N . ILE A 1 95 ? -2.278 11.015 10.000 1.00 96.69 95 ILE A N 1
ATOM 780 C CA . ILE A 1 95 ? -1.864 10.586 8.652 1.00 96.69 95 ILE A CA 1
ATOM 781 C C . ILE A 1 95 ? -1.580 11.799 7.755 1.00 96.69 95 ILE A C 1
ATOM 783 O O . ILE A 1 95 ? -0.573 11.833 7.051 1.00 96.69 95 ILE A O 1
ATOM 787 N N . GLU A 1 96 ? -2.435 12.824 7.789 1.00 96.69 96 GLU A N 1
ATOM 788 C CA . GLU A 1 96 ? -2.214 14.057 7.029 1.00 96.69 96 GLU A CA 1
ATOM 789 C C . GLU A 1 96 ? -0.924 14.781 7.430 1.00 96.69 96 GLU A C 1
ATOM 791 O O . GLU A 1 96 ? -0.217 15.294 6.563 1.00 96.69 96 GLU A O 1
ATOM 796 N N . SER A 1 97 ? -0.566 14.782 8.715 1.00 96.38 97 SER A N 1
ATOM 797 C CA . SER A 1 97 ? 0.698 15.369 9.166 1.00 96.38 97 SER A CA 1
ATOM 798 C C . SER A 1 97 ? 1.915 14.649 8.567 1.00 96.38 97 SER A C 1
ATOM 800 O O . SER A 1 97 ? 2.850 15.310 8.111 1.00 96.38 97 SER A O 1
ATOM 802 N N . PHE A 1 98 ? 1.885 13.313 8.480 1.00 95.44 98 PHE A N 1
ATOM 803 C CA . PHE A 1 98 ? 2.950 12.525 7.850 1.00 95.44 98 PHE A CA 1
ATOM 804 C C . PHE A 1 98 ? 3.000 12.738 6.341 1.00 95.44 98 PHE A C 1
ATOM 806 O O . PHE A 1 98 ? 4.082 12.913 5.788 1.00 95.44 98 PHE A O 1
ATOM 813 N N . TYR A 1 99 ? 1.841 12.817 5.689 1.00 95.31 99 TYR A N 1
ATOM 814 C CA . TYR A 1 99 ? 1.767 13.151 4.272 1.00 95.31 99 TYR A CA 1
ATOM 815 C C . TYR A 1 99 ? 2.380 14.529 3.974 1.00 95.31 99 TYR A C 1
ATOM 817 O O . TYR A 1 99 ? 3.161 14.675 3.037 1.00 95.31 99 TYR A O 1
ATOM 825 N N . ARG A 1 100 ? 2.099 15.547 4.797 1.00 94.38 100 ARG A N 1
ATOM 826 C CA . ARG A 1 100 ? 2.719 16.874 4.640 1.00 94.38 100 ARG A CA 1
ATOM 827 C C . ARG A 1 100 ? 4.236 16.823 4.831 1.00 94.38 100 ARG A C 1
ATOM 829 O O . ARG A 1 100 ? 4.958 17.432 4.047 1.00 94.38 100 ARG A O 1
ATOM 836 N N . LYS A 1 101 ? 4.728 16.077 5.830 1.00 92.62 101 LYS A N 1
ATOM 837 C CA . LYS A 1 101 ? 6.174 15.853 6.020 1.00 92.62 101 LYS A CA 1
ATOM 838 C C . LYS A 1 101 ? 6.802 15.206 4.789 1.00 92.62 101 LYS A C 1
ATOM 840 O O . LYS A 1 101 ? 7.844 15.669 4.339 1.00 92.62 101 LYS A O 1
ATOM 845 N N . TRP A 1 102 ? 6.148 14.191 4.228 1.00 92.44 102 TRP A N 1
ATOM 846 C CA . TRP A 1 102 ? 6.566 13.548 2.988 1.00 92.44 102 TRP A CA 1
ATOM 847 C C . TRP A 1 102 ? 6.668 14.550 1.835 1.00 92.44 102 TRP A C 1
ATOM 849 O O . TRP A 1 102 ? 7.739 14.691 1.253 1.00 92.44 102 TRP A O 1
ATOM 859 N N . VAL A 1 103 ? 5.595 15.297 1.548 1.00 91.50 103 VAL A N 1
ATOM 860 C CA . VAL A 1 103 ? 5.566 16.273 0.444 1.00 91.50 103 VAL A CA 1
ATOM 861 C C . VAL A 1 103 ? 6.676 17.314 0.589 1.00 91.50 103 VAL A C 1
ATOM 863 O O . VAL A 1 103 ? 7.348 17.625 -0.387 1.00 91.50 103 VAL A O 1
ATOM 866 N N . ASN A 1 104 ? 6.922 17.800 1.807 1.00 89.88 104 ASN A N 1
ATOM 867 C CA . ASN A 1 104 ? 7.984 18.774 2.069 1.00 89.88 104 ASN A CA 1
ATOM 868 C C . ASN A 1 104 ? 9.399 18.179 1.964 1.00 89.88 104 ASN A C 1
ATOM 870 O O . ASN A 1 104 ? 10.362 18.925 1.812 1.00 89.88 104 ASN A O 1
ATOM 874 N N . SER A 1 105 ? 9.532 16.856 2.078 1.00 86.56 105 SER A N 1
ATOM 875 C CA . SER A 1 105 ? 10.820 16.151 2.046 1.00 86.56 105 SER A CA 1
ATOM 876 C C . SER A 1 105 ? 11.195 15.653 0.653 1.00 86.56 105 SER A C 1
ATOM 878 O O . SER A 1 105 ? 12.367 15.375 0.401 1.00 86.56 105 SER A O 1
ATOM 880 N N . VAL A 1 106 ? 10.219 15.514 -0.246 1.00 81.81 106 VAL A N 1
ATOM 881 C CA . VAL A 1 106 ? 10.439 15.110 -1.636 1.00 81.81 106 VAL A CA 1
ATOM 882 C C . VAL A 1 106 ? 10.740 16.361 -2.460 1.00 81.81 106 VAL A C 1
ATOM 884 O O . VAL A 1 106 ? 9.840 17.042 -2.946 1.00 81.81 106 VAL A O 1
ATOM 887 N N . THR A 1 107 ? 12.023 16.683 -2.608 1.00 70.12 107 THR A N 1
ATOM 888 C CA . THR A 1 107 ? 12.493 17.695 -3.562 1.00 70.12 107 THR A CA 1
ATOM 889 C C . THR A 1 107 ? 12.757 17.046 -4.922 1.00 70.12 107 THR A C 1
ATOM 891 O O . THR A 1 107 ? 13.108 15.873 -5.019 1.00 70.12 107 THR A O 1
ATOM 894 N N . THR A 1 108 ? 12.605 17.810 -6.004 1.00 61.84 108 THR A N 1
ATOM 895 C CA . THR A 1 108 ? 12.768 17.333 -7.391 1.00 61.84 108 THR A CA 1
ATOM 896 C C . THR A 1 108 ? 14.210 16.978 -7.780 1.00 61.84 108 THR A C 1
ATOM 898 O O . THR A 1 108 ? 14.435 16.556 -8.911 1.00 61.84 108 THR A O 1
ATOM 901 N N . GLN A 1 109 ? 15.188 17.166 -6.887 1.00 56.16 109 GLN A N 1
ATOM 902 C CA . GLN A 1 109 ? 16.617 17.143 -7.225 1.00 56.16 109 GLN A CA 1
ATOM 903 C C . GLN A 1 109 ? 17.453 16.094 -6.479 1.00 56.16 109 GLN A C 1
ATOM 905 O O . GLN A 1 109 ? 18.600 15.887 -6.865 1.00 56.16 109 GLN A O 1
ATOM 910 N N . THR A 1 110 ? 16.932 15.421 -5.448 1.00 53.53 110 THR A N 1
ATOM 911 C CA . THR A 1 110 ? 17.714 14.438 -4.676 1.00 53.53 110 THR A CA 1
ATOM 912 C C . THR A 1 110 ? 17.086 13.055 -4.683 1.00 53.53 110 THR A C 1
ATOM 914 O O . THR A 1 110 ? 15.865 12.910 -4.632 1.00 53.53 110 THR A O 1
ATOM 917 N N . GLU A 1 111 ? 17.952 12.040 -4.672 1.00 60.91 111 GLU A N 1
ATOM 918 C CA . GLU A 1 111 ? 17.611 10.670 -4.299 1.00 60.91 111 GLU A CA 1
ATOM 919 C C . GLU A 1 111 ? 16.811 10.661 -2.984 1.00 60.91 111 GLU A C 1
ATOM 921 O O . GLU A 1 111 ? 17.025 11.497 -2.106 1.00 60.91 111 GLU A O 1
ATOM 926 N N . TYR A 1 112 ? 15.845 9.743 -2.899 1.00 71.81 112 TYR A N 1
ATOM 927 C CA . TYR A 1 112 ? 14.868 9.566 -1.820 1.00 71.81 112 TYR A CA 1
ATOM 928 C C . TYR A 1 112 ? 15.343 10.073 -0.443 1.00 71.81 112 TYR A C 1
ATOM 930 O O . TYR A 1 112 ? 16.131 9.417 0.240 1.00 71.81 112 TYR A O 1
ATOM 938 N N . SER A 1 113 ? 14.853 11.252 -0.040 1.00 83.25 113 SER A N 1
ATOM 939 C CA . SER A 1 113 ? 15.301 11.934 1.180 1.00 83.25 113 SER A CA 1
ATOM 940 C C . SER A 1 113 ? 15.128 11.047 2.424 1.00 83.25 113 SER A C 1
ATOM 942 O O . SER A 1 113 ? 14.066 10.436 2.592 1.00 83.25 113 SER A O 1
ATOM 944 N N . PRO A 1 114 ? 16.103 11.012 3.356 1.00 86.38 114 PRO A N 1
ATOM 945 C CA . PRO A 1 114 ? 15.952 10.317 4.635 1.00 86.38 114 PRO A CA 1
ATOM 946 C C . PRO A 1 114 ? 14.682 10.722 5.394 1.00 86.38 114 PRO A C 1
ATOM 948 O O . PRO A 1 114 ? 14.028 9.869 5.989 1.00 86.38 114 PRO A O 1
ATOM 951 N N . ALA A 1 115 ? 14.275 11.992 5.304 1.00 85.69 115 ALA A N 1
ATOM 952 C CA . ALA A 1 115 ? 13.052 12.491 5.933 1.00 85.69 115 ALA A CA 1
ATOM 953 C C . ALA A 1 115 ? 11.776 11.940 5.267 1.00 85.69 115 ALA A C 1
ATOM 955 O O . ALA A 1 115 ? 10.777 11.678 5.939 1.00 85.69 115 ALA A O 1
ATOM 956 N N . ALA A 1 116 ? 11.816 11.698 3.952 1.00 87.12 116 ALA A N 1
ATOM 957 C CA . ALA A 1 116 ? 10.739 11.026 3.234 1.00 87.12 116 ALA A CA 1
ATOM 958 C C . ALA A 1 116 ? 10.620 9.560 3.696 1.00 87.12 116 ALA A C 1
ATOM 960 O O . ALA A 1 116 ? 9.519 9.100 4.005 1.00 87.12 116 ALA A O 1
ATOM 961 N N . LYS A 1 117 ? 11.759 8.866 3.866 1.00 89.94 117 LYS A N 1
ATOM 962 C CA . LYS A 1 117 ? 11.815 7.510 4.443 1.00 89.94 117 LYS A CA 1
ATOM 963 C C . LYS A 1 117 ? 11.239 7.454 5.852 1.00 89.94 117 LYS A C 1
ATOM 965 O O . LYS A 1 117 ? 10.405 6.603 6.155 1.00 89.94 117 LYS A O 1
ATOM 970 N N . GLU A 1 118 ? 11.673 8.370 6.707 1.00 92.25 118 GLU A N 1
ATOM 971 C CA . GLU A 1 118 ? 11.221 8.446 8.091 1.00 92.25 118 GLU A CA 1
ATOM 972 C C . GLU A 1 118 ? 9.708 8.672 8.165 1.00 92.25 118 GLU A C 1
ATOM 974 O O . GLU A 1 118 ? 9.028 7.994 8.934 1.00 92.25 118 GLU A O 1
ATOM 979 N N . ALA A 1 119 ? 9.150 9.550 7.326 1.00 91.75 119 ALA A N 1
ATOM 980 C CA . ALA A 1 119 ? 7.708 9.780 7.277 1.00 91.75 119 ALA A CA 1
ATOM 981 C C . ALA A 1 119 ? 6.926 8.503 6.910 1.00 91.75 119 ALA A C 1
ATOM 983 O O . ALA A 1 119 ? 5.898 8.220 7.532 1.00 91.75 119 ALA A O 1
ATOM 984 N N . THR A 1 120 ? 7.420 7.719 5.944 1.00 93.25 120 THR A N 1
ATOM 985 C CA . THR A 1 120 ? 6.782 6.467 5.495 1.00 93.25 120 THR A CA 1
ATOM 986 C C . THR A 1 120 ? 6.920 5.309 6.478 1.00 93.25 120 THR A C 1
ATOM 988 O O . THR A 1 120 ? 6.052 4.442 6.511 1.00 93.25 120 THR A O 1
ATOM 991 N N . GLU A 1 121 ? 7.965 5.289 7.305 1.00 93.75 121 GLU A N 1
ATOM 992 C CA . GLU A 1 121 ? 8.110 4.270 8.354 1.00 93.75 121 GLU A CA 1
ATOM 993 C C . GLU A 1 121 ? 7.359 4.662 9.629 1.00 93.75 121 GLU A C 1
ATOM 995 O O . GLU A 1 121 ? 6.674 3.842 10.238 1.00 93.75 121 GLU A O 1
ATOM 1000 N N . THR A 1 122 ? 7.398 5.940 10.009 1.00 94.50 122 THR A N 1
ATOM 1001 C CA . THR A 1 122 ? 6.785 6.406 11.260 1.00 94.50 122 THR A CA 1
ATOM 1002 C C . THR A 1 122 ? 5.262 6.335 11.209 1.00 94.50 122 THR A C 1
ATOM 1004 O O . THR A 1 122 ? 4.637 6.013 12.218 1.00 94.50 122 THR A O 1
ATOM 1007 N N . ILE A 1 123 ? 4.637 6.547 10.047 1.00 96.06 123 ILE A N 1
ATOM 1008 C CA . ILE A 1 123 ? 3.179 6.396 9.900 1.00 96.06 123 ILE A CA 1
ATOM 1009 C C . ILE A 1 123 ? 2.689 4.980 10.258 1.00 96.06 123 ILE A C 1
ATOM 1011 O O . ILE A 1 123 ? 1.589 4.837 10.788 1.00 96.06 123 ILE A O 1
ATOM 1015 N N . LYS A 1 124 ? 3.509 3.940 10.055 1.00 94.81 124 LYS A N 1
ATOM 1016 C CA . LYS A 1 124 ? 3.172 2.558 10.438 1.00 94.81 124 LYS A CA 1
ATOM 1017 C C . LYS A 1 124 ? 3.146 2.364 11.955 1.00 94.81 124 LYS A C 1
ATOM 1019 O O . LYS A 1 124 ? 2.517 1.436 12.440 1.00 94.81 124 LYS A O 1
ATOM 1024 N N . THR A 1 125 ? 3.800 3.245 12.714 1.00 95.25 125 THR A N 1
ATOM 1025 C CA . THR A 1 125 ? 3.881 3.172 14.183 1.00 95.25 125 THR A CA 1
ATOM 1026 C C . THR A 1 125 ? 2.717 3.852 14.904 1.00 95.25 125 THR A C 1
ATOM 1028 O O . THR A 1 125 ? 2.669 3.831 16.138 1.00 95.25 125 THR A O 1
ATOM 1031 N N . ILE A 1 126 ? 1.772 4.453 14.164 1.00 95.69 126 ILE A N 1
ATOM 1032 C CA . ILE A 1 126 ? 0.553 5.020 14.753 1.00 95.69 126 ILE A CA 1
ATOM 1033 C C . ILE A 1 126 ? -0.130 3.917 15.558 1.00 95.69 126 ILE A C 1
ATOM 1035 O O . ILE A 1 126 ? -0.395 2.837 15.042 1.00 95.69 126 ILE A O 1
ATOM 1039 N N . ARG A 1 127 ? -0.417 4.184 16.831 1.00 95.12 127 ARG A N 1
ATOM 1040 C CA . ARG A 1 127 ? -1.082 3.216 17.704 1.00 95.12 127 ARG A CA 1
ATOM 1041 C C . ARG A 1 127 ? -2.594 3.214 17.456 1.00 95.12 127 ARG A C 1
ATOM 1043 O O . ARG A 1 127 ? -3.163 4.279 17.205 1.00 95.12 127 ARG A O 1
ATOM 1050 N N . PRO A 1 128 ? -3.261 2.055 17.585 1.00 94.81 128 PRO A N 1
ATOM 1051 C CA . PRO A 1 128 ? -4.715 2.006 17.612 1.00 94.81 128 PRO A CA 1
ATOM 1052 C C . PRO A 1 128 ? -5.289 2.879 18.743 1.00 94.81 128 PRO A C 1
ATOM 1054 O O . PRO A 1 128 ? -4.671 2.969 19.811 1.00 94.81 128 PRO A O 1
ATOM 1057 N N . PRO A 1 129 ? -6.484 3.471 18.570 1.00 92.75 129 PRO A N 1
ATOM 1058 C CA . PRO A 1 129 ? -7.153 4.222 19.625 1.00 92.75 129 PRO A CA 1
ATOM 1059 C C . PRO A 1 129 ? -7.408 3.385 20.880 1.00 92.75 129 PRO A C 1
ATOM 1061 O O . PRO A 1 129 ? -7.717 2.191 20.816 1.00 92.75 129 PRO A O 1
ATOM 1064 N N . ALA A 1 130 ? -7.348 4.041 22.037 1.00 88.38 130 ALA A N 1
ATOM 1065 C CA . ALA A 1 130 ? -7.846 3.470 23.278 1.00 88.38 130 ALA A CA 1
ATOM 1066 C C . ALA A 1 130 ? -9.383 3.527 23.313 1.00 88.38 130 ALA A C 1
ATOM 1068 O O . ALA A 1 130 ? -9.998 4.460 22.803 1.00 88.38 130 ALA A O 1
ATOM 1069 N N . GLY A 1 131 ? -10.009 2.538 23.948 1.00 86.38 131 GLY A N 1
ATOM 1070 C CA . GLY A 1 131 ? -11.454 2.523 24.160 1.00 86.38 131 GLY A CA 1
ATOM 1071 C C . GLY A 1 131 ? -12.025 1.117 24.297 1.00 86.38 131 GLY A C 1
ATOM 1072 O O . GLY A 1 131 ? -11.316 0.117 24.162 1.00 86.38 131 GLY A O 1
ATOM 1073 N N . THR A 1 132 ? -13.322 1.048 24.578 1.00 88.19 132 THR A N 1
ATOM 1074 C CA . THR A 1 132 ? -14.070 -0.204 24.775 1.00 88.19 132 THR A CA 1
ATOM 1075 C C . THR A 1 132 ? -14.817 -0.660 23.523 1.00 88.19 132 THR A C 1
ATOM 1077 O O . THR A 1 132 ? -15.402 -1.739 23.528 1.00 88.19 132 THR A O 1
ATOM 1080 N N . HIS A 1 133 ? -14.786 0.122 22.438 1.00 89.94 133 HIS A N 1
ATOM 1081 C CA . HIS A 1 133 ? -15.448 -0.254 21.195 1.00 89.94 133 HIS A CA 1
ATOM 1082 C C . HIS A 1 133 ? -14.832 -1.552 20.623 1.00 89.94 133 HIS A C 1
ATOM 1084 O O . HIS A 1 133 ? -13.602 -1.636 20.525 1.00 89.94 133 HIS A O 1
ATOM 1090 N N . PRO A 1 134 ? -15.635 -2.545 20.183 1.00 91.25 134 PRO A N 1
ATOM 1091 C CA . PRO A 1 134 ? -15.130 -3.840 19.705 1.00 91.25 134 PRO A CA 1
ATOM 1092 C C . PRO A 1 134 ? -14.064 -3.741 18.604 1.00 91.25 134 PRO A C 1
ATOM 1094 O O . PRO A 1 134 ? -13.075 -4.473 18.610 1.00 91.25 134 PRO A O 1
ATOM 1097 N N . ILE A 1 135 ? -14.217 -2.781 17.688 1.00 92.25 135 ILE A N 1
ATOM 1098 C CA . ILE A 1 135 ? -13.223 -2.504 16.637 1.00 92.25 135 ILE A CA 1
ATOM 1099 C C . ILE A 1 135 ? -11.881 -2.044 17.223 1.00 92.25 135 ILE A C 1
ATOM 1101 O O . ILE A 1 135 ? -10.840 -2.532 16.800 1.00 92.25 135 ILE A O 1
ATOM 1105 N N . PHE A 1 136 ? -11.878 -1.161 18.226 1.00 93.50 136 PHE A N 1
ATOM 1106 C CA . PHE A 1 136 ? -10.633 -0.706 18.860 1.00 93.50 136 PHE A CA 1
ATOM 1107 C C . PHE A 1 136 ? -9.953 -1.832 19.638 1.00 93.50 136 PHE A C 1
ATOM 1109 O O . PHE A 1 136 ? -8.729 -1.893 19.710 1.00 93.50 136 PHE A O 1
ATOM 1116 N N . ILE A 1 137 ? -10.732 -2.749 20.217 1.00 94.31 137 ILE A N 1
ATOM 1117 C CA . ILE A 1 137 ? -10.193 -3.972 20.823 1.00 94.31 137 ILE A CA 1
ATOM 1118 C C . ILE A 1 137 ? -9.540 -4.845 19.742 1.00 94.31 137 ILE A C 1
ATOM 1120 O O . ILE A 1 137 ? -8.407 -5.284 19.919 1.00 94.31 137 ILE A O 1
ATOM 1124 N N . THR A 1 138 ? -10.206 -5.030 18.600 1.00 95.06 138 THR A N 1
ATOM 1125 C CA . THR A 1 138 ? -9.681 -5.812 17.468 1.00 95.06 138 THR A CA 1
ATOM 1126 C C . THR A 1 138 ? -8.372 -5.228 16.941 1.00 95.06 138 THR A C 1
ATOM 1128 O O . THR A 1 138 ? -7.385 -5.949 16.841 1.00 95.06 138 THR A O 1
ATOM 1131 N N . TRP A 1 139 ? -8.320 -3.919 16.686 1.00 96.19 139 TRP A N 1
ATOM 1132 C CA . TRP A 1 139 ? -7.109 -3.250 16.201 1.00 96.19 139 TRP A CA 1
ATOM 1133 C C . TRP A 1 139 ? -5.947 -3.299 17.195 1.00 96.19 139 TRP A C 1
ATOM 1135 O O . TRP A 1 139 ? -4.799 -3.385 16.781 1.00 96.19 139 TRP A O 1
ATOM 1145 N N . ARG A 1 140 ? -6.214 -3.286 18.506 1.00 95.31 140 ARG A N 1
ATOM 1146 C CA . ARG A 1 140 ? -5.158 -3.449 19.520 1.00 95.31 140 ARG A CA 1
ATOM 1147 C C . ARG A 1 140 ? -4.622 -4.874 19.615 1.00 95.31 140 ARG A C 1
ATOM 1149 O O . ARG A 1 140 ? -3.467 -5.050 19.984 1.00 95.31 140 ARG A O 1
ATOM 1156 N N . ASN A 1 141 ? -5.449 -5.868 19.303 1.00 96.00 141 ASN A N 1
ATOM 1157 C CA . ASN A 1 141 ? -5.077 -7.280 19.384 1.00 96.00 141 ASN A CA 1
ATOM 1158 C C . ASN A 1 141 ? -4.531 -7.835 18.061 1.00 96.00 141 ASN A C 1
ATOM 1160 O O . ASN A 1 141 ? -3.911 -8.895 18.055 1.00 96.00 141 ASN A O 1
ATOM 1164 N N . SER A 1 142 ? -4.764 -7.144 16.944 1.00 96.06 142 SER A N 1
ATOM 1165 C CA . SER A 1 142 ? -4.329 -7.558 15.616 1.00 96.06 142 SER A CA 1
ATOM 1166 C C . SER A 1 142 ? -3.641 -6.406 14.893 1.00 96.06 142 SER A C 1
ATOM 1168 O O . SER A 1 142 ? -4.284 -5.531 14.311 1.00 96.06 142 SER A O 1
ATOM 1170 N N . GLU A 1 143 ? -2.308 -6.451 14.897 1.00 95.12 143 GLU A N 1
ATOM 1171 C CA . GLU A 1 143 ? -1.479 -5.493 14.166 1.00 95.12 143 GLU A CA 1
ATOM 1172 C C . GLU A 1 143 ? -1.783 -5.531 12.663 1.00 95.12 143 GLU A C 1
ATOM 1174 O O . GLU A 1 143 ? -1.861 -4.492 12.019 1.00 95.12 143 GLU A O 1
ATOM 1179 N N . SER A 1 144 ? -2.035 -6.715 12.097 1.00 95.19 144 SER A N 1
ATOM 1180 C CA . SER A 1 144 ? -2.344 -6.854 10.671 1.00 95.19 144 SER A CA 1
ATOM 1181 C C . SER A 1 144 ? -3.638 -6.135 10.282 1.00 95.19 144 SER A C 1
ATOM 1183 O O . SER A 1 144 ? -3.654 -5.405 9.291 1.00 95.19 144 SER A O 1
ATOM 1185 N N . GLU A 1 145 ? -4.713 -6.284 11.060 1.00 95.88 145 GLU A N 1
ATOM 1186 C CA . GLU A 1 145 ? -5.974 -5.576 10.806 1.00 95.88 145 GLU A CA 1
ATOM 1187 C C . GLU A 1 145 ? -5.832 -4.064 10.999 1.00 95.88 145 GLU A C 1
ATOM 1189 O O . GLU A 1 145 ? -6.411 -3.276 10.244 1.00 95.88 145 GLU A O 1
ATOM 1194 N N . TRP A 1 146 ? -5.014 -3.644 11.963 1.00 97.31 146 TRP A N 1
ATOM 1195 C CA . TRP A 1 146 ? -4.709 -2.235 12.160 1.00 97.31 146 TRP A CA 1
ATOM 1196 C C . TRP A 1 146 ? -3.923 -1.629 10.988 1.00 97.31 146 TRP A C 1
ATOM 1198 O O . TRP A 1 146 ? -4.306 -0.581 10.460 1.00 97.31 146 TRP A O 1
ATOM 1208 N N . GLN A 1 147 ? -2.886 -2.317 10.505 1.00 97.69 147 GLN A N 1
ATOM 1209 C CA . GLN A 1 147 ? -2.113 -1.881 9.340 1.00 97.69 147 GLN A CA 1
ATOM 1210 C C . GLN A 1 147 ? -2.977 -1.831 8.073 1.00 97.69 147 GLN A C 1
ATOM 1212 O O . GLN A 1 147 ? -2.876 -0.869 7.310 1.00 97.69 147 GLN A O 1
ATOM 1217 N N . LYS A 1 148 ? -3.884 -2.799 7.860 1.00 97.31 148 LYS A N 1
ATOM 1218 C CA . LYS A 1 148 ? -4.863 -2.755 6.752 1.00 97.31 148 LYS A CA 1
ATOM 1219 C C . LYS A 1 148 ? -5.765 -1.527 6.839 1.00 97.31 148 LYS A C 1
ATOM 1221 O O . LYS A 1 148 ? -6.032 -0.881 5.824 1.00 97.31 148 LYS A O 1
ATOM 1226 N N . PHE A 1 149 ? -6.222 -1.175 8.039 1.00 97.44 149 PHE A N 1
ATOM 1227 C CA . PHE A 1 149 ? -7.030 0.022 8.247 1.00 97.44 149 PHE A CA 1
ATOM 1228 C C . PHE A 1 149 ? -6.247 1.311 7.936 1.00 97.44 149 PHE A C 1
ATOM 1230 O O . PHE A 1 149 ? -6.749 2.163 7.194 1.00 97.44 149 PHE A O 1
ATOM 1237 N N . LEU A 1 150 ? -5.012 1.447 8.435 1.00 97.88 150 LEU A N 1
ATOM 1238 C CA . LEU A 1 150 ? -4.146 2.597 8.141 1.00 97.88 150 LEU A CA 1
ATOM 1239 C C . LEU A 1 150 ? -3.834 2.717 6.643 1.00 97.88 150 LEU A C 1
ATOM 1241 O O . LEU A 1 150 ? -3.943 3.811 6.077 1.00 97.88 150 LEU A O 1
ATOM 1245 N N . ALA A 1 151 ? -3.515 1.597 5.990 1.00 97.94 151 ALA A N 1
ATOM 1246 C CA . ALA A 1 151 ? -3.288 1.520 4.551 1.00 97.94 151 ALA A CA 1
ATOM 1247 C C . ALA A 1 151 ? -4.527 1.968 3.766 1.00 97.94 151 ALA A C 1
ATOM 1249 O O . ALA A 1 151 ? -4.432 2.830 2.892 1.00 97.94 151 ALA A O 1
ATOM 1250 N N . SER A 1 152 ? -5.703 1.453 4.135 1.00 97.88 152 SER A N 1
ATOM 1251 C CA . SER A 1 152 ? -6.988 1.803 3.523 1.00 97.88 152 SER A CA 1
ATOM 1252 C C . SER A 1 152 ? -7.319 3.292 3.665 1.00 97.88 152 SER A C 1
ATOM 1254 O O . SER A 1 152 ? -7.697 3.944 2.688 1.00 97.88 152 SER A O 1
ATOM 1256 N N . CYS A 1 153 ? -7.129 3.859 4.863 1.00 97.19 153 CYS A N 1
ATOM 1257 C CA . CYS A 1 153 ? -7.332 5.286 5.121 1.00 97.19 153 CYS A CA 1
ATOM 1258 C C . CYS A 1 153 ? -6.386 6.149 4.276 1.00 97.19 153 CYS A C 1
ATOM 1260 O O . CYS A 1 153 ? -6.817 7.099 3.615 1.00 97.19 153 CYS A O 1
ATOM 1262 N N . THR A 1 154 ? -5.099 5.796 4.272 1.00 97.38 154 THR A N 1
ATOM 1263 C CA . THR A 1 154 ? -4.056 6.525 3.540 1.00 97.38 154 THR A CA 1
ATOM 1264 C C . THR A 1 154 ? -4.319 6.476 2.039 1.00 97.38 154 THR A C 1
ATOM 1266 O O . TH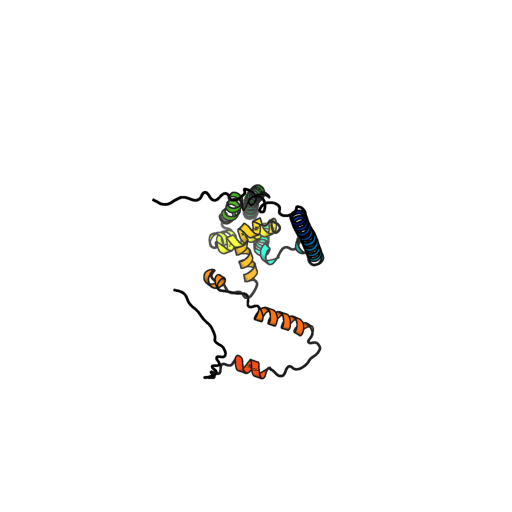R A 1 154 ? -4.330 7.524 1.394 1.00 97.38 154 THR A O 1
ATOM 1269 N N . TYR A 1 155 ? -4.648 5.300 1.498 1.00 97.12 155 TYR A N 1
ATOM 1270 C CA . TYR A 1 155 ? -5.024 5.130 0.097 1.00 97.12 155 TYR A CA 1
ATOM 1271 C C . TYR A 1 155 ? -6.277 5.930 -0.256 1.00 97.12 155 TYR A C 1
ATOM 1273 O O . TYR A 1 155 ? -6.264 6.684 -1.227 1.00 97.12 155 TYR A O 1
ATOM 1281 N N . LYS A 1 156 ? -7.332 5.891 0.568 1.00 95.94 156 LYS A N 1
ATOM 1282 C CA . LYS A 1 156 ? -8.550 6.669 0.297 1.00 95.94 156 LYS A CA 1
ATOM 1283 C C . LYS A 1 156 ? -8.275 8.171 0.155 1.00 95.94 156 LYS A C 1
ATOM 1285 O O . LYS A 1 156 ? -8.919 8.814 -0.673 1.00 95.94 156 LYS A O 1
ATOM 1290 N N . LYS A 1 157 ? -7.362 8.729 0.960 1.00 94.38 157 LYS A N 1
ATOM 1291 C CA . LYS A 1 157 ? -7.045 10.169 0.958 1.00 94.38 157 LYS A CA 1
ATOM 1292 C C . LYS A 1 157 ? -5.979 10.552 -0.073 1.00 94.38 157 LYS A C 1
ATOM 1294 O O . LYS A 1 157 ? -6.062 11.636 -0.643 1.00 94.38 157 LYS A O 1
ATOM 1299 N N . TYR A 1 158 ? -4.993 9.686 -0.303 1.00 94.69 158 TYR A N 1
ATOM 1300 C CA . TYR A 1 158 ? -3.771 10.010 -1.045 1.00 94.69 158 TYR A CA 1
ATOM 1301 C C . TYR A 1 158 ? -3.406 8.959 -2.103 1.00 94.69 158 TYR A C 1
ATOM 1303 O O . TYR A 1 158 ? -2.224 8.772 -2.389 1.00 94.69 158 TYR A O 1
ATOM 1311 N N . HIS A 1 159 ? -4.384 8.291 -2.727 1.00 92.31 159 HIS A N 1
ATOM 1312 C CA . HIS A 1 159 ? -4.133 7.287 -3.779 1.00 92.31 159 HIS A CA 1
ATOM 1313 C C . HIS A 1 159 ? -3.293 7.817 -4.956 1.00 92.31 159 HIS A C 1
ATOM 1315 O O . HIS A 1 159 ? -2.664 7.036 -5.658 1.00 92.31 159 HIS A O 1
ATOM 1321 N N . ARG A 1 160 ? -3.281 9.139 -5.187 1.00 88.50 160 ARG A N 1
ATOM 1322 C CA . ARG A 1 160 ? -2.491 9.790 -6.252 1.00 88.50 160 ARG A CA 1
ATOM 1323 C C . ARG A 1 160 ? -1.041 10.039 -5.878 1.00 88.50 160 ARG A C 1
ATOM 1325 O O . ARG A 1 160 ? -0.231 10.359 -6.739 1.00 88.50 160 ARG A O 1
ATOM 1332 N N . SER A 1 161 ? -0.724 9.979 -4.592 1.00 91.12 161 SER A N 1
ATOM 1333 C CA . SER A 1 161 ? 0.631 10.205 -4.129 1.00 91.12 161 SER A CA 1
ATOM 1334 C C . SER A 1 161 ? 1.378 8.886 -4.045 1.00 91.12 161 SER A C 1
ATOM 1336 O O . SER A 1 161 ? 0.869 7.908 -3.492 1.00 91.12 161 SER A O 1
ATOM 1338 N N . SER A 1 162 ? 2.636 8.896 -4.485 1.00 91.56 162 SER A N 1
ATOM 1339 C CA . SER A 1 162 ? 3.569 7.797 -4.233 1.00 91.56 162 SER A CA 1
ATOM 1340 C C . SER A 1 162 ? 3.754 7.522 -2.738 1.00 91.56 162 SER A C 1
ATOM 1342 O O . SER A 1 162 ? 4.078 6.391 -2.382 1.00 91.56 162 SER A O 1
ATOM 1344 N N . PHE A 1 163 ? 3.468 8.496 -1.857 1.00 93.62 163 PHE A N 1
ATOM 1345 C CA . PHE A 1 163 ? 3.482 8.332 -0.399 1.00 93.62 163 PHE A CA 1
ATOM 1346 C C . PHE A 1 163 ? 2.767 7.058 0.052 1.00 93.62 163 PHE A C 1
ATOM 1348 O O . PHE A 1 163 ? 3.299 6.298 0.853 1.00 93.62 163 PHE A O 1
ATOM 1355 N N . THR A 1 164 ? 1.579 6.805 -0.498 1.00 95.19 164 THR A N 1
ATOM 1356 C CA . THR A 1 164 ? 0.762 5.648 -0.132 1.00 95.19 164 THR A CA 1
ATOM 1357 C C . THR A 1 164 ? 1.465 4.336 -0.467 1.00 95.19 164 THR A C 1
ATOM 1359 O O . THR A 1 164 ? 1.476 3.421 0.352 1.00 95.19 164 THR A O 1
ATOM 1362 N N . MET A 1 165 ? 2.085 4.251 -1.647 1.00 94.56 165 MET A N 1
ATOM 1363 C CA . MET A 1 165 ? 2.808 3.053 -2.077 1.00 94.56 165 MET A CA 1
ATOM 1364 C C . MET A 1 165 ? 4.108 2.863 -1.296 1.00 94.56 165 MET A C 1
ATOM 1366 O O . MET A 1 165 ? 4.443 1.734 -0.949 1.00 94.56 165 MET A O 1
ATOM 1370 N N . HIS A 1 166 ? 4.809 3.945 -0.954 1.00 94.25 166 HIS A N 1
ATOM 1371 C CA . HIS A 1 166 ? 6.010 3.860 -0.122 1.00 94.25 166 HIS A CA 1
ATOM 1372 C C . HIS A 1 166 ? 5.696 3.472 1.330 1.00 94.25 166 HIS A C 1
ATOM 1374 O O . HIS A 1 166 ? 6.430 2.688 1.924 1.00 94.25 166 HIS A O 1
ATOM 1380 N N . ALA A 1 167 ? 4.604 3.987 1.899 1.00 95.38 167 ALA A N 1
ATOM 1381 C CA . ALA A 1 167 ? 4.213 3.690 3.274 1.00 95.38 167 ALA A CA 1
ATOM 1382 C C . ALA A 1 167 ? 3.532 2.321 3.417 1.00 95.38 167 ALA A C 1
ATOM 1384 O O . ALA A 1 167 ? 3.838 1.582 4.342 1.00 95.38 167 ALA A O 1
ATOM 1385 N N . PHE A 1 168 ? 2.611 1.968 2.520 1.00 97.50 168 PHE A N 1
ATOM 1386 C CA . PHE A 1 168 ? 1.720 0.816 2.697 1.00 97.50 168 PHE A CA 1
ATOM 1387 C C . PHE A 1 168 ? 1.623 -0.086 1.463 1.00 97.50 168 PHE A C 1
ATOM 1389 O O . PHE A 1 168 ? 0.692 -0.883 1.370 1.00 97.50 168 PHE A O 1
ATOM 1396 N N . GLY A 1 169 ? 2.561 0.008 0.514 1.00 95.94 169 GLY A N 1
ATOM 1397 C CA . GLY A 1 169 ? 2.521 -0.770 -0.729 1.00 95.94 169 GLY A CA 1
ATOM 1398 C C . GLY A 1 169 ? 2.392 -2.275 -0.495 1.00 95.94 169 GLY A C 1
ATOM 1399 O O . GLY A 1 169 ? 1.536 -2.911 -1.102 1.00 95.94 169 GLY A O 1
ATOM 1400 N N . GLU A 1 170 ? 3.162 -2.834 0.441 1.00 94.81 170 GLU A N 1
ATOM 1401 C CA . GLU A 1 170 ? 3.071 -4.255 0.796 1.00 94.81 170 GLU A CA 1
ATOM 1402 C C . GLU A 1 170 ? 1.685 -4.622 1.345 1.00 94.81 170 GLU A C 1
ATOM 1404 O O . GLU A 1 170 ? 1.045 -5.548 0.847 1.00 94.81 170 GLU A O 1
ATOM 1409 N N . THR A 1 171 ? 1.180 -3.857 2.317 1.00 96.56 171 THR A N 1
ATOM 1410 C CA . THR A 1 171 ? -0.146 -4.076 2.909 1.00 96.56 171 THR A CA 1
ATOM 1411 C C . THR A 1 171 ? -1.252 -3.985 1.858 1.00 96.56 171 THR A C 1
ATOM 1413 O O . THR A 1 171 ? -2.161 -4.813 1.848 1.00 96.56 171 THR A O 1
ATOM 1416 N N . LEU A 1 172 ? -1.175 -3.020 0.937 1.00 96.62 172 LEU A N 1
ATOM 1417 C CA . LEU A 1 172 ? -2.143 -2.870 -0.153 1.00 96.62 172 LEU A CA 1
ATOM 1418 C C . LEU A 1 172 ? -2.077 -4.043 -1.138 1.00 96.62 172 LEU A C 1
ATOM 1420 O O . LEU A 1 172 ? -3.124 -4.546 -1.548 1.00 96.62 172 LEU A O 1
ATOM 1424 N N . CYS A 1 173 ? -0.878 -4.528 -1.468 1.00 94.88 173 CYS A N 1
ATOM 1425 C CA . CYS A 1 173 ? -0.705 -5.731 -2.281 1.00 94.88 173 CYS A CA 1
ATOM 1426 C C . CYS A 1 173 ? -1.313 -6.960 -1.600 1.00 94.88 173 CYS A C 1
ATOM 1428 O O . CYS A 1 173 ? -2.036 -7.712 -2.248 1.00 94.88 173 CYS A O 1
ATOM 1430 N N . GLN A 1 174 ? -1.093 -7.146 -0.296 1.00 94.06 174 GLN A N 1
ATOM 1431 C CA . GLN A 1 174 ? -1.707 -8.237 0.468 1.00 94.06 174 GLN A CA 1
ATOM 1432 C C . GLN A 1 174 ? -3.237 -8.119 0.494 1.00 94.06 174 GLN A C 1
ATOM 1434 O O . GLN A 1 174 ? -3.941 -9.105 0.269 1.00 94.06 174 GLN A O 1
ATOM 1439 N N . MET A 1 175 ? -3.765 -6.908 0.707 1.00 95.00 175 MET A N 1
ATOM 1440 C CA . MET A 1 175 ? -5.204 -6.643 0.653 1.00 95.00 175 MET A CA 1
ATOM 1441 C C . MET A 1 175 ? -5.779 -7.020 -0.715 1.00 95.00 175 MET A C 1
ATOM 1443 O O . MET A 1 175 ? -6.774 -7.740 -0.774 1.00 95.00 175 MET A O 1
ATOM 1447 N N . LYS A 1 176 ? -5.128 -6.612 -1.811 1.00 94.25 176 LYS A N 1
ATOM 1448 C CA . LYS A 1 176 ? -5.576 -6.943 -3.168 1.00 94.25 176 LYS A CA 1
ATOM 1449 C C . LYS A 1 176 ? -5.426 -8.430 -3.494 1.00 94.25 176 LYS A C 1
ATOM 1451 O O . LYS A 1 176 ? -6.310 -9.007 -4.109 1.00 94.25 176 LYS A O 1
ATOM 1456 N N . ALA A 1 177 ? -4.344 -9.072 -3.068 1.00 93.25 177 ALA A N 1
ATOM 1457 C CA . ALA A 1 177 ? -4.128 -10.498 -3.303 1.00 93.25 177 ALA A CA 1
ATOM 1458 C C . ALA A 1 177 ? -5.146 -11.365 -2.550 1.00 93.25 177 ALA A C 1
ATOM 1460 O O . ALA A 1 177 ? -5.562 -12.399 -3.062 1.00 93.25 177 ALA A O 1
ATOM 1461 N N . SER A 1 178 ? -5.598 -10.928 -1.369 1.00 89.75 178 SER A N 1
ATOM 1462 C CA . SER A 1 178 ? -6.580 -11.670 -0.569 1.00 89.75 178 SER A CA 1
ATOM 1463 C C . SER A 1 178 ? -7.993 -11.708 -1.166 1.00 89.75 178 SER A C 1
ATOM 1465 O O . SER A 1 178 ? -8.818 -12.492 -0.704 1.00 89.75 178 SER A O 1
ATOM 1467 N N . THR A 1 179 ? -8.285 -10.911 -2.202 1.00 87.88 179 THR A N 1
ATOM 1468 C CA . THR A 1 179 ? -9.565 -11.002 -2.928 1.00 87.88 179 THR A CA 1
ATOM 1469 C C . THR A 1 179 ? -9.588 -12.121 -3.967 1.00 87.88 179 THR A C 1
ATOM 1471 O O . THR A 1 179 ? -10.655 -12.431 -4.488 1.00 87.88 179 THR A O 1
ATOM 1474 N N . PHE A 1 180 ? -8.438 -12.725 -4.273 1.00 87.38 180 PHE A N 1
ATOM 1475 C CA . PHE A 1 180 ? -8.296 -13.802 -5.250 1.00 87.38 180 PHE A CA 1
ATOM 1476 C C . PHE A 1 180 ? -7.621 -15.025 -4.609 1.00 87.38 180 PHE A C 1
ATOM 1478 O O . PHE A 1 180 ? -6.957 -14.892 -3.576 1.00 87.38 180 PHE A O 1
ATOM 1485 N N . PRO A 1 181 ? -7.742 -16.224 -5.208 1.00 89.06 181 PRO A N 1
ATOM 1486 C CA . PRO A 1 181 ? -6.963 -17.381 -4.786 1.00 89.06 181 PRO A CA 1
ATOM 1487 C C . PRO A 1 181 ? -5.467 -17.058 -4.852 1.00 89.06 181 PRO A C 1
ATOM 1489 O O . PRO A 1 181 ? -4.904 -16.859 -5.927 1.00 89.06 181 PRO A O 1
ATOM 1492 N N . SER A 1 182 ? -4.824 -16.977 -3.692 1.00 88.94 182 SER A N 1
ATOM 1493 C CA . SER A 1 182 ? -3.425 -16.576 -3.568 1.00 88.94 182 SER A CA 1
ATOM 1494 C C . SER A 1 182 ? -2.675 -17.494 -2.609 1.00 88.94 182 SER A C 1
ATOM 1496 O O . SER A 1 182 ? -3.262 -18.207 -1.793 1.00 88.94 182 SER A O 1
ATOM 1498 N N . ARG A 1 183 ? -1.347 -17.516 -2.747 1.00 89.31 183 ARG A N 1
ATOM 1499 C CA . ARG A 1 183 ? -0.435 -18.266 -1.879 1.00 89.31 183 ARG A CA 1
ATOM 1500 C C . ARG A 1 183 ? 0.582 -17.298 -1.297 1.00 89.31 183 ARG A C 1
ATOM 1502 O O . ARG A 1 183 ? 1.084 -16.433 -2.009 1.00 89.31 183 ARG A O 1
ATOM 1509 N N . ILE A 1 184 ? 0.887 -17.459 -0.014 1.00 89.44 184 ILE A N 1
ATOM 1510 C CA . ILE A 1 184 ? 1.927 -16.679 0.657 1.00 89.44 184 ILE A CA 1
ATOM 1511 C C . ILE A 1 184 ? 3.271 -17.335 0.350 1.00 89.44 184 ILE A C 1
ATOM 1513 O O . ILE A 1 184 ? 3.436 -18.540 0.533 1.00 89.44 184 ILE A O 1
ATOM 1517 N N . ILE A 1 185 ? 4.214 -16.537 -0.138 1.00 90.94 185 ILE A N 1
ATOM 1518 C CA . ILE A 1 185 ? 5.553 -16.970 -0.537 1.00 90.94 185 ILE A CA 1
ATOM 1519 C C . ILE A 1 185 ? 6.561 -16.127 0.248 1.00 90.94 185 ILE A C 1
ATOM 1521 O O . ILE A 1 185 ? 6.371 -14.922 0.401 1.00 90.94 185 ILE A O 1
ATOM 1525 N N . THR A 1 186 ? 7.622 -16.752 0.760 1.00 92.19 186 THR A N 1
ATOM 1526 C CA . THR A 1 186 ? 8.709 -16.040 1.446 1.00 92.19 186 THR A CA 1
ATOM 1527 C C . THR A 1 186 ? 9.612 -15.327 0.442 1.00 92.19 186 THR A C 1
ATOM 1529 O O . THR A 1 186 ? 9.748 -15.758 -0.702 1.00 92.19 186 THR A O 1
ATOM 1532 N N . ASN A 1 187 ? 10.279 -14.253 0.869 1.00 90.62 187 ASN A N 1
ATOM 1533 C CA . ASN A 1 187 ? 11.147 -13.467 -0.016 1.00 90.62 187 ASN A CA 1
ATOM 1534 C C . ASN A 1 187 ? 12.269 -14.301 -0.656 1.00 90.62 187 ASN A C 1
ATOM 1536 O O . ASN A 1 187 ? 12.619 -14.069 -1.808 1.00 90.62 187 ASN A O 1
ATOM 1540 N N . GLU A 1 188 ? 12.790 -15.297 0.063 1.00 93.69 188 GLU A N 1
ATOM 1541 C CA . GLU A 1 188 ? 13.818 -16.216 -0.438 1.00 93.69 188 GLU A CA 1
ATOM 1542 C C . GLU A 1 188 ? 13.313 -17.038 -1.628 1.00 93.69 188 GLU A C 1
ATOM 1544 O O . GLU A 1 188 ? 13.974 -17.112 -2.660 1.00 93.69 188 GLU A O 1
ATOM 1549 N N . ILE A 1 189 ? 12.102 -17.593 -1.522 1.00 93.00 189 ILE A N 1
ATOM 1550 C CA . ILE A 1 189 ? 11.482 -18.367 -2.604 1.00 93.00 189 ILE A CA 1
ATOM 1551 C C . ILE A 1 189 ? 11.081 -17.437 -3.755 1.00 93.00 189 ILE A C 1
ATOM 1553 O O . ILE A 1 189 ? 11.293 -17.769 -4.922 1.00 93.00 189 ILE A O 1
ATOM 1557 N N . LEU A 1 190 ? 10.541 -16.254 -3.439 1.00 91.00 190 LEU A N 1
ATOM 1558 C CA . LEU A 1 190 ? 10.158 -15.258 -4.438 1.00 91.00 190 LEU A CA 1
ATOM 1559 C C . LEU A 1 190 ? 11.354 -14.838 -5.303 1.00 91.00 190 LEU A C 1
ATOM 1561 O O . LEU A 1 190 ? 11.203 -14.710 -6.515 1.00 91.00 190 LEU A O 1
ATOM 1565 N N . ALA A 1 191 ? 12.537 -14.684 -4.703 1.00 92.38 191 ALA A N 1
ATOM 1566 C CA . ALA A 1 191 ? 13.767 -14.333 -5.412 1.00 92.38 191 ALA A CA 1
ATOM 1567 C C . ALA A 1 191 ? 14.226 -15.412 -6.411 1.00 92.38 191 ALA A C 1
ATOM 1569 O O . ALA A 1 191 ? 14.928 -15.103 -7.375 1.00 92.38 191 ALA A O 1
ATOM 1570 N N . CYS A 1 192 ? 13.823 -16.668 -6.211 1.00 93.38 192 CYS A N 1
ATOM 1571 C CA . CYS A 1 192 ? 14.112 -17.761 -7.136 1.00 93.38 192 CYS A CA 1
ATOM 1572 C C . CYS A 1 192 ? 13.118 -17.837 -8.304 1.00 93.38 192 CYS A C 1
ATOM 1574 O O . CYS A 1 192 ? 13.430 -18.451 -9.330 1.00 93.38 192 CYS A O 1
ATOM 1576 N N . TYR A 1 193 ? 11.928 -17.241 -8.177 1.00 91.31 193 TYR A N 1
ATOM 1577 C CA . TYR A 1 193 ? 10.933 -17.291 -9.240 1.00 91.31 193 TYR A CA 1
ATOM 1578 C C . TYR A 1 193 ? 11.327 -16.424 -10.434 1.00 91.31 193 TYR A C 1
ATOM 1580 O O . TYR A 1 193 ? 11.759 -15.280 -10.313 1.00 91.31 193 TYR A O 1
ATOM 1588 N N . LYS A 1 194 ? 11.125 -16.984 -11.628 1.00 92.75 194 LYS A N 1
ATOM 1589 C CA . LYS A 1 194 ? 11.275 -16.284 -12.902 1.00 92.75 194 LYS A CA 1
ATOM 1590 C C . LYS A 1 194 ? 9.978 -16.381 -13.679 1.00 92.75 194 LYS A C 1
ATOM 1592 O O . LYS A 1 194 ? 9.299 -17.406 -13.666 1.00 92.75 194 LYS A O 1
ATOM 1597 N N . VAL A 1 195 ? 9.661 -15.308 -14.389 1.00 91.44 195 VAL A N 1
ATOM 1598 C CA . VAL A 1 195 ? 8.513 -15.281 -15.288 1.00 91.44 195 VAL A CA 1
ATOM 1599 C C . VAL A 1 195 ? 8.740 -16.284 -16.420 1.00 91.44 195 VAL A C 1
ATOM 1601 O O . VAL A 1 195 ? 9.698 -16.162 -17.187 1.00 91.44 195 VAL A O 1
ATOM 1604 N N . ASN A 1 196 ? 7.851 -17.271 -16.539 1.00 92.06 196 ASN A N 1
ATOM 1605 C CA . ASN A 1 196 ? 7.913 -18.250 -17.616 1.00 92.06 196 ASN A CA 1
ATOM 1606 C C . ASN A 1 196 ? 7.326 -17.656 -18.904 1.00 92.06 196 ASN A C 1
ATOM 1608 O O . ASN A 1 196 ? 6.112 -17.651 -19.115 1.00 92.06 196 ASN A O 1
ATOM 1612 N N . LYS A 1 197 ? 8.208 -17.169 -19.783 1.00 93.25 197 LYS A N 1
ATOM 1613 C CA . LYS A 1 197 ? 7.824 -16.575 -21.073 1.00 93.25 197 LYS A CA 1
ATOM 1614 C C . LYS A 1 197 ? 7.039 -17.544 -21.961 1.00 93.25 197 LYS A C 1
ATOM 1616 O O . LYS A 1 197 ? 6.107 -17.104 -22.623 1.00 93.25 197 LYS A O 1
ATOM 1621 N N . LYS A 1 198 ? 7.375 -18.842 -21.945 1.00 92.88 198 LYS A N 1
ATOM 1622 C CA . LYS A 1 198 ? 6.676 -19.865 -22.739 1.00 92.88 198 LYS A CA 1
ATOM 1623 C C . LYS A 1 198 ? 5.230 -20.007 -22.273 1.00 92.88 198 LYS A C 1
ATOM 1625 O O . LYS A 1 198 ? 4.325 -20.007 -23.096 1.00 92.88 198 LYS A O 1
ATOM 1630 N N . THR A 1 199 ? 5.008 -20.049 -20.960 1.00 92.06 199 THR A N 1
ATOM 1631 C CA . THR A 1 199 ? 3.652 -20.090 -20.396 1.00 92.06 199 THR A CA 1
ATOM 1632 C C . THR A 1 199 ? 2.867 -18.824 -20.724 1.00 92.06 199 THR A C 1
ATOM 1634 O O . THR A 1 199 ? 1.713 -18.933 -21.111 1.00 92.06 199 THR A O 1
ATOM 1637 N N . ILE A 1 200 ? 3.479 -17.635 -20.643 1.00 91.31 200 ILE A N 1
ATOM 1638 C CA . ILE A 1 200 ? 2.804 -16.386 -21.041 1.00 91.31 200 ILE A CA 1
ATOM 1639 C C . ILE A 1 200 ? 2.403 -16.426 -22.514 1.00 91.31 200 ILE A C 1
ATOM 1641 O O . ILE A 1 200 ? 1.267 -16.108 -22.834 1.00 91.31 200 ILE A O 1
ATOM 1645 N N . GLN A 1 201 ? 3.308 -16.829 -23.407 1.00 91.12 201 GLN A N 1
ATOM 1646 C CA . GLN A 1 201 ? 3.008 -16.928 -24.837 1.00 91.12 201 GLN A CA 1
ATOM 1647 C C . GLN A 1 201 ? 1.877 -17.919 -25.110 1.00 91.12 201 GLN A C 1
ATOM 1649 O O . GLN A 1 201 ? 0.996 -17.625 -25.907 1.00 91.12 201 GLN A O 1
ATOM 1654 N N . GLN A 1 202 ? 1.874 -19.063 -24.423 1.00 90.94 202 GLN A N 1
ATOM 1655 C CA . GLN A 1 202 ? 0.800 -20.046 -24.532 1.00 90.94 202 GLN A CA 1
ATOM 1656 C C . GLN A 1 202 ? -0.534 -19.504 -24.014 1.00 90.94 202 GLN A C 1
ATOM 1658 O O . GLN A 1 202 ? -1.550 -19.726 -24.657 1.00 90.94 202 GLN A O 1
ATOM 1663 N N . LEU A 1 203 ? -0.545 -18.789 -22.886 1.00 89.56 203 LEU A N 1
ATOM 1664 C CA . LEU A 1 203 ? -1.761 -18.170 -22.352 1.00 89.56 203 LEU A CA 1
ATOM 1665 C C . LEU A 1 203 ? -2.293 -17.081 -23.285 1.00 89.56 203 LEU A C 1
ATOM 1667 O O . LEU A 1 203 ? -3.472 -17.094 -23.599 1.00 89.56 203 LEU A O 1
ATOM 1671 N N . MET A 1 204 ? -1.419 -16.212 -23.793 1.00 89.69 204 MET A N 1
ATOM 1672 C CA . MET A 1 204 ? -1.792 -15.169 -24.754 1.00 89.69 204 MET A CA 1
ATOM 1673 C C . MET A 1 204 ? -2.317 -15.772 -26.063 1.00 89.69 204 MET A C 1
ATOM 1675 O O . MET A 1 204 ? -3.291 -15.282 -26.615 1.00 89.69 204 MET A O 1
ATOM 1679 N N . ALA A 1 205 ? -1.709 -16.856 -26.557 1.00 87.19 205 ALA A N 1
ATOM 1680 C CA . ALA A 1 205 ? -2.192 -17.556 -27.747 1.00 87.19 205 ALA A CA 1
ATOM 1681 C C . ALA A 1 205 ? -3.542 -18.251 -27.507 1.00 87.19 205 ALA A C 1
ATOM 1683 O O . ALA A 1 205 ? -4.386 -18.263 -28.398 1.00 87.19 205 ALA A O 1
ATOM 1684 N N . LYS A 1 206 ? -3.760 -18.811 -26.310 1.00 82.25 206 LYS A N 1
ATOM 1685 C CA . LYS A 1 206 ? -5.054 -19.384 -25.916 1.00 82.25 206 LYS A CA 1
ATOM 1686 C C . LYS A 1 206 ? -6.139 -18.318 -25.813 1.00 82.25 206 LYS A C 1
ATOM 1688 O O . LYS A 1 206 ? -7.190 -18.498 -26.396 1.00 82.25 206 LYS A O 1
ATOM 1693 N N . GLU A 1 207 ? -5.862 -17.189 -25.172 1.00 77.56 207 GLU A N 1
ATOM 1694 C CA . GLU A 1 207 ? -6.815 -16.077 -25.056 1.00 77.56 207 GLU A CA 1
ATOM 1695 C C . GLU A 1 207 ? -7.195 -15.510 -26.437 1.00 77.56 207 GLU A C 1
ATOM 1697 O O . GLU A 1 207 ? -8.369 -15.301 -26.718 1.00 77.56 207 GLU A O 1
ATOM 1702 N N . LEU A 1 208 ? -6.221 -15.380 -27.348 1.00 69.19 208 LEU A N 1
ATOM 1703 C CA . LEU A 1 208 ? -6.469 -14.958 -28.733 1.00 69.19 208 LEU A CA 1
ATOM 1704 C C . LEU A 1 208 ? -7.227 -15.999 -29.569 1.00 69.19 208 LEU A C 1
ATOM 1706 O O . LEU A 1 208 ? -7.962 -15.624 -30.474 1.00 69.19 208 LEU A O 1
ATOM 1710 N N . THR A 1 209 ? -7.046 -17.295 -29.301 1.00 60.25 209 THR A N 1
ATOM 1711 C CA . THR A 1 209 ? -7.784 -18.348 -30.016 1.00 60.25 209 THR A CA 1
ATOM 1712 C C . THR A 1 209 ? -9.185 -18.526 -29.451 1.00 60.25 209 THR A C 1
ATOM 1714 O O . THR A 1 209 ? -10.103 -18.679 -30.241 1.00 60.25 209 THR A O 1
ATOM 1717 N N . GLU A 1 210 ? -9.388 -18.419 -28.134 1.00 55.28 210 GLU A N 1
ATOM 1718 C CA . GLU A 1 210 ? -10.698 -18.465 -27.463 1.00 55.28 210 GLU A CA 1
ATOM 1719 C C . GLU A 1 210 ? -11.643 -17.330 -27.903 1.00 55.28 210 GLU A C 1
ATOM 1721 O O . GLU A 1 210 ? -12.853 -17.551 -27.965 1.00 55.28 210 GLU A O 1
ATOM 1726 N N . GLU A 1 211 ? -11.120 -16.163 -28.303 1.00 51.22 211 GLU A N 1
ATOM 1727 C CA . GLU A 1 211 ? -11.912 -15.105 -28.958 1.00 51.22 211 GLU A CA 1
ATOM 1728 C C . GLU A 1 211 ? -12.256 -15.412 -30.437 1.00 51.22 211 GLU A C 1
ATOM 1730 O O . GLU A 1 211 ? -13.254 -14.900 -30.946 1.00 51.22 211 GLU A O 1
ATOM 1735 N N . ASP A 1 212 ? -11.502 -16.298 -31.101 1.00 46.00 212 ASP A N 1
ATOM 1736 C CA . ASP A 1 212 ? -11.693 -16.734 -32.499 1.00 46.00 212 ASP A CA 1
ATOM 1737 C C . ASP A 1 212 ? -12.393 -18.114 -32.639 1.00 46.00 212 ASP A C 1
ATOM 1739 O O . ASP A 1 212 ? -12.779 -18.516 -33.746 1.00 46.00 212 ASP A O 1
ATOM 1743 N N . VAL A 1 213 ? -12.660 -18.845 -31.542 1.00 47.16 213 VAL A N 1
ATOM 1744 C CA . VAL A 1 213 ? -13.398 -20.133 -31.562 1.00 47.16 213 VAL A CA 1
ATOM 1745 C C . VAL A 1 213 ? -14.920 -19.927 -31.642 1.00 47.16 213 VAL A C 1
ATOM 1747 O O . VAL A 1 213 ? -15.704 -20.571 -30.945 1.00 47.16 213 VAL A O 1
ATOM 1750 N N . ASN A 1 214 ? -15.374 -19.064 -32.554 1.00 47.25 214 ASN A N 1
ATOM 1751 C CA . ASN A 1 214 ? -16.670 -19.271 -33.212 1.00 47.25 214 ASN A CA 1
ATOM 1752 C C . ASN A 1 214 ? -16.514 -19.988 -34.569 1.00 47.25 214 ASN A C 1
ATOM 1754 O O . ASN A 1 214 ? -17.487 -20.194 -35.293 1.00 47.25 214 ASN A O 1
ATOM 1758 N N . THR A 1 215 ? -15.296 -20.425 -34.893 1.00 49.06 215 THR A N 1
ATOM 1759 C CA . THR A 1 215 ? -15.001 -21.297 -36.033 1.00 49.06 215 THR A CA 1
ATOM 1760 C C . THR A 1 215 ? -14.202 -22.497 -35.552 1.00 49.06 215 THR A C 1
ATOM 1762 O O . THR A 1 215 ? -12.990 -22.473 -35.388 1.00 49.06 215 THR A O 1
ATOM 1765 N N . ARG A 1 216 ? -14.966 -23.541 -35.248 1.00 45.91 216 ARG A N 1
ATOM 1766 C CA . ARG A 1 216 ? -14.554 -24.850 -34.761 1.00 45.91 216 ARG A CA 1
ATOM 1767 C C . ARG A 1 216 ? -13.730 -25.578 -35.830 1.00 45.91 216 ARG A C 1
ATOM 1769 O O . ARG A 1 216 ? -14.302 -26.022 -36.820 1.00 45.91 216 ARG A O 1
ATOM 1776 N N . GLU A 1 217 ? -12.438 -25.764 -35.591 1.00 43.50 217 GLU A N 1
ATOM 1777 C CA . GLU A 1 217 ? -11.687 -26.894 -36.145 1.00 43.50 217 GLU A CA 1
ATOM 1778 C C . GLU A 1 217 ? -11.144 -27.718 -34.977 1.00 43.50 217 GLU A C 1
ATOM 1780 O O . GLU A 1 217 ? -10.435 -27.234 -34.097 1.00 43.50 217 GLU A O 1
ATOM 1785 N N . GLU A 1 218 ? -11.618 -28.957 -34.933 1.00 48.00 218 GLU A N 1
ATOM 1786 C CA . GLU A 1 218 ? -11.333 -29.983 -33.942 1.00 48.00 218 GLU A CA 1
ATOM 1787 C C . GLU A 1 218 ? -9.833 -30.312 -33.999 1.00 48.00 218 GLU A C 1
ATOM 1789 O O . GLU A 1 218 ? -9.332 -30.832 -34.993 1.00 48.00 218 GLU A O 1
ATOM 1794 N N . PHE A 1 219 ? -9.088 -29.936 -32.959 1.00 46.22 219 PHE A N 1
ATOM 1795 C CA . PHE A 1 219 ? -7.660 -30.219 -32.862 1.00 46.22 219 PHE A CA 1
ATOM 1796 C C . PHE A 1 219 ? -7.472 -31.652 -32.338 1.00 46.22 219 PHE A C 1
ATOM 1798 O O . PHE A 1 219 ? -7.675 -31.908 -31.151 1.00 46.22 219 PHE A O 1
ATOM 1805 N N . GLU A 1 220 ? -7.089 -32.588 -33.215 1.00 54.97 220 GLU A N 1
ATOM 1806 C CA . GLU A 1 220 ? -6.735 -33.985 -32.892 1.00 54.97 220 GLU A CA 1
ATOM 1807 C C . GLU A 1 220 ? -5.449 -34.058 -32.041 1.00 54.97 220 GLU A C 1
ATOM 1809 O O . GLU A 1 220 ? -4.361 -34.379 -32.520 1.00 54.97 220 GLU A O 1
ATOM 1814 N N . GLY A 1 221 ? -5.548 -33.712 -30.759 1.00 55.88 221 GLY A N 1
ATOM 1815 C CA . GLY A 1 221 ? -4.415 -33.758 -29.832 1.00 55.88 221 GLY A CA 1
ATOM 1816 C C . GLY A 1 221 ? -4.786 -33.944 -28.363 1.00 55.88 221 GLY A C 1
ATOM 1817 O O . GLY A 1 221 ? -3.902 -33.846 -27.510 1.00 55.88 221 GLY A O 1
ATOM 1818 N N . GLU A 1 222 ? -6.058 -34.202 -28.044 1.00 52.75 222 GLU A N 1
ATOM 1819 C CA . GLU A 1 222 ? -6.504 -34.408 -26.657 1.00 52.75 222 GLU A CA 1
ATOM 1820 C C . GLU A 1 222 ? -5.857 -35.656 -26.025 1.00 52.75 222 GLU A C 1
ATOM 1822 O O . GLU A 1 222 ? -5.395 -35.592 -24.882 1.00 52.75 222 GLU A O 1
ATOM 1827 N N . ASP A 1 223 ? -5.653 -36.722 -26.804 1.00 52.22 223 ASP A N 1
ATOM 1828 C CA . ASP A 1 223 ? -5.077 -37.987 -26.320 1.00 52.22 223 ASP A CA 1
ATOM 1829 C C . ASP A 1 223 ? -3.602 -37.860 -25.881 1.00 52.22 223 ASP A C 1
ATOM 1831 O O . ASP A 1 223 ? -3.141 -38.552 -24.969 1.00 52.22 223 ASP A O 1
ATOM 1835 N N . ALA A 1 224 ? -2.838 -36.941 -26.486 1.00 56.03 224 ALA A N 1
ATOM 1836 C CA . ALA A 1 224 ? -1.433 -36.717 -26.133 1.00 56.03 224 ALA A CA 1
ATOM 1837 C C . ALA A 1 224 ? -1.277 -35.925 -24.822 1.00 56.03 224 ALA A C 1
ATOM 1839 O O . ALA A 1 224 ? -0.284 -36.080 -24.105 1.00 56.03 224 ALA A O 1
ATOM 1840 N N . ILE A 1 225 ? -2.262 -35.085 -24.492 1.00 54.88 225 ILE A N 1
ATOM 1841 C CA . ILE A 1 225 ? -2.266 -34.268 -23.274 1.00 54.88 225 ILE A CA 1
ATOM 1842 C C . ILE A 1 225 ? -2.714 -35.116 -22.078 1.00 54.88 225 ILE A C 1
ATOM 1844 O O . ILE A 1 225 ? -2.135 -34.997 -20.993 1.00 54.88 225 ILE A O 1
ATOM 1848 N N . GLU A 1 226 ? -3.668 -36.029 -22.276 1.00 55.09 226 GLU A N 1
ATOM 1849 C CA . GLU A 1 226 ? -4.127 -36.940 -21.222 1.00 55.09 226 GLU A CA 1
ATOM 1850 C C . GLU A 1 226 ? -3.017 -37.915 -20.777 1.00 55.09 226 GLU A C 1
ATOM 1852 O O . GLU A 1 226 ? -2.837 -38.162 -19.579 1.00 55.09 226 GLU A O 1
ATOM 1857 N N . ALA A 1 227 ? -2.169 -38.364 -21.711 1.00 55.44 227 ALA A N 1
ATOM 1858 C CA . ALA A 1 227 ? -1.021 -39.225 -21.417 1.00 55.44 227 ALA A CA 1
ATOM 1859 C C . ALA A 1 227 ? 0.070 -38.545 -20.559 1.00 55.44 227 ALA A C 1
ATOM 1861 O O . ALA A 1 227 ? 0.759 -39.219 -19.790 1.00 55.44 227 ALA A O 1
ATOM 1862 N N . MET A 1 228 ? 0.219 -37.215 -20.637 1.00 56.59 228 MET A N 1
ATOM 1863 C CA . MET A 1 228 ? 1.190 -36.473 -19.816 1.00 56.59 228 MET A CA 1
ATOM 1864 C C . MET A 1 228 ? 0.688 -36.186 -18.394 1.00 56.59 228 MET A C 1
ATOM 1866 O O . MET A 1 228 ? 1.501 -36.041 -17.479 1.00 56.59 228 MET A O 1
ATOM 1870 N N . LEU A 1 229 ? -0.630 -36.105 -18.191 1.00 52.12 229 LEU A N 1
ATOM 1871 C CA . LEU A 1 229 ? -1.232 -35.826 -16.882 1.00 52.12 229 LEU A CA 1
ATOM 1872 C C . LEU A 1 229 ? -1.385 -37.078 -15.998 1.00 52.12 229 LEU A C 1
ATOM 1874 O O . LEU A 1 229 ? -1.350 -36.944 -14.776 1.00 52.12 229 LEU A O 1
ATOM 1878 N N . ASN A 1 230 ? -1.469 -38.280 -16.584 1.00 48.41 230 ASN A N 1
ATOM 1879 C CA . ASN A 1 230 ? -1.745 -39.533 -15.860 1.00 48.41 230 ASN A CA 1
ATOM 1880 C C . ASN A 1 230 ? -0.530 -40.447 -15.576 1.00 48.41 230 ASN A C 1
ATOM 1882 O O . ASN A 1 230 ? -0.705 -41.622 -15.263 1.00 48.41 230 ASN A O 1
ATOM 1886 N N . GLY A 1 231 ? 0.698 -39.918 -15.591 1.00 50.91 231 GLY A N 1
ATOM 1887 C CA . GLY A 1 231 ? 1.823 -40.501 -14.841 1.00 50.91 231 GLY A CA 1
ATOM 1888 C C . GLY A 1 231 ? 2.237 -41.937 -15.204 1.00 50.91 231 GLY A C 1
ATOM 1889 O O . GLY A 1 231 ? 2.139 -42.840 -14.375 1.00 50.91 231 GLY A O 1
ATOM 1890 N N . GLY A 1 232 ? 2.805 -42.134 -16.395 1.00 36.53 232 GLY A N 1
ATOM 1891 C CA . GLY A 1 232 ? 3.544 -43.351 -16.744 1.00 36.53 232 GLY A CA 1
ATOM 1892 C C . GLY A 1 232 ? 5.048 -43.090 -16.844 1.00 36.53 232 GLY A C 1
ATOM 1893 O O . GLY A 1 232 ? 5.491 -42.384 -17.744 1.00 36.53 232 GLY A O 1
ATOM 1894 N N . LEU A 1 233 ? 5.841 -43.672 -15.938 1.00 44.72 233 LEU A N 1
ATOM 1895 C CA . LEU A 1 233 ? 7.290 -43.823 -16.108 1.00 44.72 233 LEU A CA 1
ATOM 1896 C C . LEU A 1 233 ? 7.564 -44.497 -17.466 1.00 44.72 233 LEU A C 1
ATOM 1898 O O . LEU A 1 233 ? 7.184 -45.651 -17.653 1.00 44.72 233 LEU A O 1
ATOM 1902 N N . VAL A 1 234 ? 8.278 -43.828 -18.371 1.00 38.94 234 VAL A N 1
ATOM 1903 C CA . VAL A 1 234 ? 8.960 -44.500 -19.487 1.00 38.94 234 VAL A CA 1
ATOM 1904 C C . VAL A 1 234 ? 10.467 -44.396 -19.236 1.00 38.94 234 VAL A C 1
ATOM 1906 O O . VAL A 1 234 ? 11.026 -43.302 -19.323 1.00 38.94 234 VAL A O 1
ATOM 1909 N N . PRO A 1 235 ? 11.139 -45.498 -18.860 1.00 40.38 235 PRO A N 1
ATOM 1910 C CA . PRO A 1 235 ? 12.591 -45.546 -18.754 1.00 40.38 235 PRO A CA 1
ATOM 1911 C C . PRO A 1 235 ? 13.231 -45.518 -20.147 1.00 40.38 235 PRO A C 1
ATOM 1913 O O . PRO A 1 235 ? 12.948 -46.385 -20.968 1.00 40.38 235 PRO A O 1
ATOM 1916 N N . GLY A 1 236 ? 14.147 -44.575 -20.373 1.00 49.59 236 GLY A N 1
ATOM 1917 C CA . GLY A 1 236 ? 15.103 -44.628 -21.482 1.00 49.59 236 GLY A CA 1
ATOM 1918 C C . GLY A 1 236 ? 14.722 -43.821 -22.723 1.00 49.59 236 GLY A C 1
ATOM 1919 O O . GLY A 1 236 ? 14.109 -44.341 -23.645 1.00 49.59 236 GLY A O 1
ATOM 1920 N N . ALA A 1 237 ? 15.197 -42.577 -22.775 1.00 32.41 237 ALA A N 1
ATOM 1921 C CA . ALA A 1 237 ? 15.544 -41.886 -24.017 1.00 32.41 237 ALA A CA 1
ATOM 1922 C C . ALA A 1 237 ? 16.556 -40.778 -23.680 1.00 32.41 237 ALA A C 1
ATOM 1924 O O . ALA A 1 237 ? 16.195 -39.626 -23.452 1.00 32.41 237 ALA A O 1
ATOM 1925 N N . TYR A 1 238 ? 17.825 -41.174 -23.562 1.00 43.31 238 TYR A N 1
ATOM 1926 C CA . TYR A 1 238 ? 18.963 -40.265 -23.666 1.00 43.31 238 TYR A CA 1
ATOM 1927 C C . TYR A 1 238 ? 19.285 -40.083 -25.150 1.00 43.31 238 TYR A C 1
ATOM 1929 O O . TYR A 1 238 ? 19.559 -41.070 -25.824 1.00 43.31 238 TYR A O 1
ATOM 1937 N N . TYR A 1 239 ? 19.272 -38.834 -25.597 1.00 47.88 239 TYR A N 1
ATOM 1938 C CA . TYR A 1 239 ? 20.080 -38.264 -26.681 1.00 47.88 239 TYR A CA 1
ATOM 1939 C C . TYR A 1 239 ? 20.273 -36.811 -26.201 1.00 47.88 239 TYR A C 1
ATOM 1941 O O . TYR A 1 239 ? 19.276 -36.124 -25.982 1.00 47.88 239 TYR A O 1
ATOM 1949 N N . ASP A 1 240 ? 21.423 -36.310 -25.751 1.00 43.91 240 ASP A N 1
ATOM 1950 C CA . ASP A 1 240 ? 22.793 -36.385 -26.272 1.00 43.91 240 ASP A CA 1
ATOM 1951 C C . ASP A 1 240 ? 22.838 -36.256 -27.794 1.00 43.91 240 ASP A C 1
ATOM 1953 O O . ASP A 1 240 ? 22.734 -37.250 -28.502 1.00 43.91 240 ASP A O 1
ATOM 1957 N N . ASP A 1 241 ? 22.901 -34.999 -28.240 1.00 46.94 241 ASP A N 1
ATOM 1958 C CA . ASP A 1 241 ? 23.620 -34.561 -29.435 1.00 46.94 241 ASP A CA 1
ATOM 1959 C C . ASP A 1 241 ? 24.207 -33.161 -29.140 1.00 46.94 241 ASP A C 1
ATOM 1961 O O . ASP A 1 241 ? 23.479 -32.194 -28.884 1.00 46.94 241 ASP A O 1
ATOM 1965 N N . ASP A 1 242 ? 25.544 -33.144 -29.157 1.00 43.62 242 ASP A N 1
ATOM 1966 C CA . ASP A 1 242 ? 26.487 -32.054 -29.456 1.00 43.62 242 ASP A CA 1
ATOM 1967 C C . ASP A 1 242 ? 26.708 -30.982 -28.366 1.00 43.62 242 ASP A C 1
ATOM 1969 O O . ASP A 1 242 ? 25.940 -30.032 -28.215 1.00 43.62 242 ASP A O 1
ATOM 1973 N N . ALA A 1 243 ? 27.710 -31.061 -27.480 1.00 43.62 243 ALA A N 1
ATOM 1974 C CA . ALA A 1 243 ? 29.132 -31.423 -27.613 1.00 43.62 243 ALA A CA 1
ATOM 1975 C C . ALA A 1 243 ? 29.969 -30.468 -28.495 1.00 43.62 243 ALA A C 1
ATOM 1977 O O . ALA A 1 243 ? 29.610 -30.153 -29.625 1.00 43.62 243 ALA A O 1
ATOM 1978 N N . ASP A 1 244 ? 31.108 -30.083 -27.904 1.00 43.78 244 ASP A N 1
ATOM 1979 C CA . ASP A 1 244 ? 32.317 -29.435 -28.442 1.00 43.78 244 ASP A CA 1
ATOM 1980 C C . ASP A 1 244 ? 32.315 -27.889 -28.527 1.00 43.78 244 ASP A C 1
ATOM 1982 O O . ASP A 1 244 ? 31.467 -27.264 -29.154 1.00 43.78 244 ASP A O 1
ATOM 1986 N N . ASP A 1 245 ? 33.264 -27.146 -27.942 1.00 46.78 245 ASP A N 1
ATOM 1987 C CA . ASP A 1 245 ? 34.521 -27.485 -27.248 1.00 46.78 245 ASP A CA 1
ATOM 1988 C C . ASP A 1 245 ? 34.978 -26.206 -26.488 1.00 46.78 245 ASP A C 1
ATOM 1990 O O . ASP A 1 245 ? 34.845 -25.098 -27.013 1.00 46.78 245 ASP A O 1
ATOM 1994 N N . ALA A 1 246 ? 35.247 -26.251 -25.173 1.00 41.78 246 ALA A N 1
ATOM 1995 C CA . ALA A 1 246 ? 36.579 -26.339 -24.536 1.00 41.78 246 ALA A CA 1
ATOM 1996 C C . ALA A 1 246 ? 37.527 -25.154 -24.876 1.00 41.78 246 ALA A C 1
ATOM 1998 O O . ALA A 1 246 ? 37.656 -24.743 -26.019 1.00 41.78 246 ALA A O 1
ATOM 1999 N N . MET A 1 247 ? 38.214 -24.465 -23.957 1.00 42.41 247 MET A N 1
ATOM 2000 C CA . MET A 1 247 ? 39.155 -24.885 -22.903 1.00 42.41 247 MET A CA 1
ATOM 2001 C C . MET A 1 247 ? 39.431 -23.633 -22.029 1.00 42.41 247 MET A C 1
ATOM 2003 O O . MET A 1 247 ? 39.569 -22.538 -22.568 1.00 42.41 247 MET A O 1
ATOM 2007 N N . SER A 1 248 ? 39.324 -23.676 -20.701 1.00 44.66 248 SER A N 1
ATOM 2008 C CA . SER A 1 248 ? 40.325 -24.087 -19.692 1.00 44.66 248 SER A CA 1
ATOM 2009 C C . SER A 1 248 ? 40.992 -22.904 -18.989 1.00 44.66 248 SER A C 1
ATOM 2011 O O . SER A 1 248 ? 41.626 -22.041 -19.587 1.00 44.66 248 SER A O 1
ATOM 2013 N N . VAL A 1 249 ? 40.791 -22.927 -17.676 1.00 43.38 249 VAL A N 1
ATOM 2014 C CA . VAL A 1 249 ? 41.463 -22.169 -16.626 1.00 43.38 249 VAL A CA 1
ATOM 2015 C C . VAL A 1 249 ? 42.791 -22.862 -16.328 1.00 43.38 249 VAL A C 1
ATOM 2017 O O . VAL A 1 249 ? 42.809 -24.083 -16.166 1.00 43.38 249 VAL A O 1
ATOM 2020 N N . GLU A 1 250 ? 43.859 -22.080 -16.220 1.00 43.03 250 GLU A N 1
ATOM 2021 C CA . GLU A 1 250 ? 44.964 -22.368 -15.296 1.00 43.03 250 GLU A CA 1
ATOM 202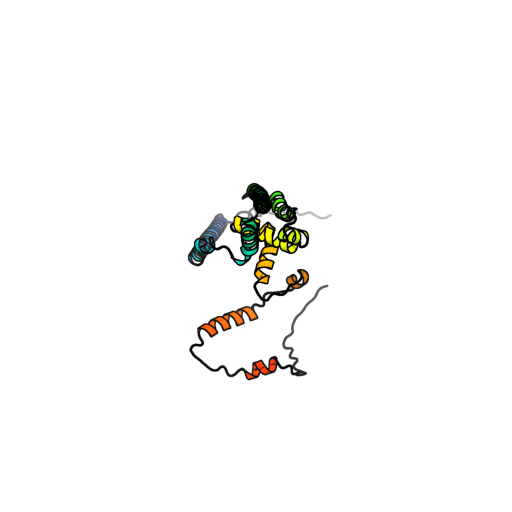2 C C . GLU A 1 250 ? 44.822 -21.462 -14.070 1.00 43.03 250 GLU A C 1
ATOM 2024 O O . GLU A 1 250 ? 44.418 -20.286 -14.253 1.00 43.03 250 GLU A O 1
#

Sequence (250 aa):
MGTIQKNNQPYEARFARLSKPRTEIQTFEYNRLSEIEVATQERHAVLKKLEKNFPQTESHNSIDEHLVKPWNEACKIFKTDKQSAESLREISKTIESFYRKWVNSVTTQTEYSPAAKEATETIKTIRPPAGTHPIFITWRNSESEWQKFLASCTYKKYHRSSFTMHAFGETLCQMKASTFPSRIITNEILACYKVNKKTIQQLMAKELTEEDVNTREEFEGEDAIEAMLNGGLVPGAYYDDDADDAMSVE

Secondary structure (DSSP, 8-state):
----------S-SSSSSS---HHHHHHHHHHHHHHHHHHHHHHHHHHHHHHHHS-HHHHTT---HHHHHHHHHHHHHHTS-HHHHHHHHHHHHHHHHHHHHHHHH--TTSSS-HHHHHHHHHGGGPPPPPSS-HHHHHHHH-HHHHHHHHHHHHHHHHTTSHHHHHHHHHHHHHHHHTTSS-----HHHHHH----HHHHHHHHHHHHHHTTTTS----S-HHHHHHHHS--------------------

Organism: NCBI:txid2070753

Foldseek 3Di:
DDDDDDDDDDPPDPPPPDPPDPVVVVVVVVVVVVVVVVVVVVVVVVVVVCCVVPPCVVVVPDAPCLLQVLVVVQVVVCPVPPVSVVQVVVLLVVLVVLVVQLVVQDDPPDDCGPSNLCSLAVNLVDQQDDDDPPVSVVVNVDSLSVLSNSLSSNCVVPVVDCSSCSNNVVSSVVSVQVVDDDDDDDPVVVVVDDDDPVVVVVVVVVVVVVVVPVPDDDDPCPVVVVVVVPDDDDPDDDDDDDDDDDDDDD

pLDDT: mean 77.84, std 20.43, range [32.41, 97.94]

Radius of gyration: 33.5 Å; chains: 1; bounding box: 113×65×65 Å